Protein AF-A0A7Y2DXB7-F1 (afdb_monomer_lite)

Sequence (349 aa):
MKKIYFLAISCLFFIASVGVQNSYGQAGTASASEDSICVDDNTTLILTGYNGTIQWQIFNGVVWANETNTGSNTDMYTVLPGAPTQYRAVVTDPGGVMDTSNVVSIFVNIVSPPTAVNASRCGIGPITLTASGIGLTTWYVDSLTLEPLHEGDTFNTSITETTTYYVSTVDTNSSGSGGSGNPVTFGGTFGATNGSTENGFNVINISGFDIQINTINWEWDLGTGDVAVMIQPTGGTVANASSGAGWIVYETFTSITANGANTGTPTTFTTPLIIPAGATVGIAFDVVSGSITNSYQTGNGTPWVSTEFMDANLIITEGQAGGPPGGGLGGFSPRNFWGTFEYEFANDF

Structure (mmCIF, N/CA/C/O backbone):
data_AF-A0A7Y2DXB7-F1
#
_entry.id   AF-A0A7Y2DXB7-F1
#
loop_
_atom_site.group_PDB
_atom_site.id
_atom_site.type_symbol
_atom_site.label_atom_id
_atom_site.label_alt_id
_atom_site.label_comp_id
_atom_site.label_asym_id
_atom_site.label_entity_id
_atom_site.label_seq_id
_atom_site.pdbx_PDB_ins_code
_atom_site.Cartn_x
_atom_site.Cartn_y
_atom_site.Cartn_z
_atom_site.occupancy
_atom_site.B_iso_or_equiv
_atom_site.auth_seq_id
_atom_site.auth_comp_id
_atom_site.auth_asym_id
_atom_site.auth_atom_id
_atom_site.pdbx_PDB_model_num
ATOM 1 N N . MET A 1 1 ? 41.976 32.948 -80.009 1.00 41.91 1 MET A N 1
ATOM 2 C CA . MET A 1 1 ? 42.031 32.273 -78.692 1.00 41.91 1 MET A CA 1
ATOM 3 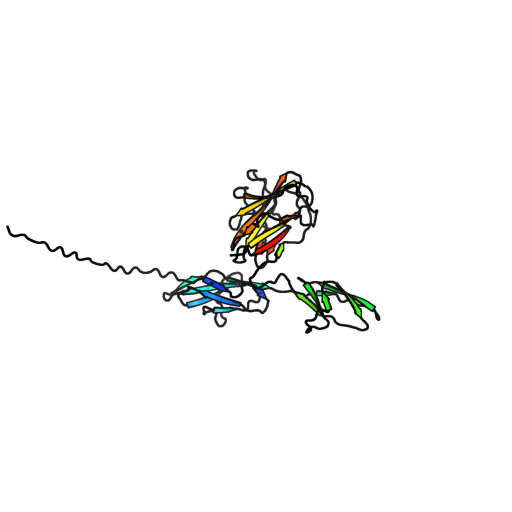C C . MET A 1 1 ? 40.798 31.384 -78.557 1.00 41.91 1 MET A C 1
ATOM 5 O O . MET A 1 1 ? 39.703 31.912 -78.427 1.00 41.91 1 MET A O 1
ATOM 9 N N . LYS A 1 2 ? 40.941 30.058 -78.704 1.00 33.69 2 LYS A N 1
ATOM 10 C CA . LYS A 1 2 ? 39.837 29.094 -78.528 1.00 33.69 2 LYS A CA 1
ATOM 11 C C . LYS A 1 2 ? 39.641 28.849 -77.028 1.00 33.69 2 LYS A C 1
ATOM 13 O O . LYS A 1 2 ? 40.590 28.444 -76.366 1.00 33.69 2 LYS A O 1
ATOM 18 N N . LYS A 1 3 ? 38.444 29.115 -76.499 1.00 37.81 3 LYS A N 1
ATOM 19 C CA . LYS A 1 3 ? 38.079 28.774 -75.116 1.00 37.81 3 LYS A CA 1
ATOM 20 C C . LYS A 1 3 ? 37.737 27.284 -75.047 1.00 37.81 3 LYS A C 1
ATOM 22 O O . LYS A 1 3 ? 36.859 26.826 -75.771 1.00 37.81 3 LYS A O 1
ATOM 27 N N . ILE A 1 4 ? 38.458 26.548 -74.208 1.00 36.84 4 ILE A N 1
ATOM 28 C CA . ILE A 1 4 ? 38.159 25.161 -73.838 1.00 36.84 4 ILE A CA 1
ATOM 29 C C . ILE A 1 4 ? 37.228 25.223 -72.626 1.00 36.84 4 ILE A C 1
ATOM 31 O O . ILE A 1 4 ? 37.571 25.851 -71.628 1.00 36.84 4 ILE A O 1
ATOM 35 N N . TYR A 1 5 ? 36.054 24.603 -72.723 1.00 38.00 5 TYR A N 1
ATOM 36 C CA . TYR A 1 5 ? 35.131 24.437 -71.602 1.00 38.00 5 TYR A CA 1
ATOM 37 C C . TYR A 1 5 ? 35.291 23.015 -71.058 1.00 38.00 5 TYR A C 1
ATOM 39 O O . TYR A 1 5 ? 35.050 22.051 -71.781 1.00 38.00 5 TYR A O 1
ATOM 47 N N . PHE A 1 6 ? 35.720 22.885 -69.802 1.00 37.56 6 PHE A N 1
ATOM 48 C CA . PHE A 1 6 ? 35.691 21.614 -69.080 1.00 37.56 6 PHE A CA 1
ATOM 49 C C . PHE A 1 6 ? 34.291 21.420 -68.492 1.00 37.56 6 PHE A C 1
ATOM 51 O O . PHE A 1 6 ? 33.869 22.182 -67.625 1.00 37.56 6 PHE A O 1
ATOM 58 N N . LEU A 1 7 ? 33.570 20.408 -68.973 1.00 37.31 7 LEU A N 1
ATOM 59 C CA . LEU A 1 7 ? 32.333 19.944 -68.355 1.00 37.31 7 LEU A CA 1
ATOM 60 C C . LEU A 1 7 ? 32.715 18.999 -67.206 1.00 37.31 7 LEU A C 1
ATOM 62 O O . LEU A 1 7 ? 33.096 17.854 -67.440 1.00 37.31 7 LEU A O 1
ATOM 66 N N . ALA A 1 8 ? 32.666 19.487 -65.968 1.00 42.16 8 ALA A N 1
ATOM 67 C CA . ALA A 1 8 ? 32.837 18.646 -64.789 1.00 42.16 8 ALA A CA 1
ATOM 68 C C . ALA A 1 8 ? 31.540 17.856 -64.545 1.00 42.16 8 ALA A C 1
ATOM 70 O O . ALA A 1 8 ? 30.595 18.367 -63.952 1.00 42.16 8 ALA A O 1
ATOM 71 N N . ILE A 1 9 ? 31.478 16.614 -65.030 1.00 45.91 9 ILE A N 1
ATOM 72 C CA . ILE A 1 9 ? 30.450 15.651 -64.617 1.00 45.91 9 ILE A CA 1
ATOM 73 C C . ILE A 1 9 ? 30.846 15.160 -63.222 1.00 45.91 9 ILE A C 1
ATOM 75 O O . ILE A 1 9 ? 31.753 14.340 -63.080 1.00 45.91 9 ILE A O 1
ATOM 79 N N . SER A 1 10 ? 30.203 15.685 -62.175 1.00 47.81 10 SER A N 1
ATOM 80 C CA . SER A 1 10 ? 30.318 15.106 -60.836 1.00 47.81 10 SER A CA 1
ATOM 81 C C . SER A 1 10 ? 29.512 13.810 -60.809 1.00 47.81 10 SER A C 1
ATOM 83 O O . SER A 1 10 ? 28.286 13.820 -60.699 1.00 47.81 10 SER A O 1
ATOM 85 N N . CYS A 1 11 ? 30.200 12.684 -60.947 1.00 37.81 11 CYS A N 1
ATOM 86 C CA . CYS A 1 11 ? 29.614 11.375 -60.713 1.00 37.81 11 CYS A CA 1
ATOM 87 C C . CYS A 1 11 ? 29.418 11.217 -59.195 1.00 37.81 11 CYS A C 1
ATOM 89 O O . CYS A 1 11 ? 30.355 10.865 -58.479 1.00 37.81 11 CYS A O 1
ATOM 91 N N . LEU A 1 12 ? 28.229 11.563 -58.685 1.00 38.59 12 LEU A N 1
ATOM 92 C CA . LEU A 1 12 ? 27.836 11.201 -57.324 1.00 38.59 12 LEU A CA 1
ATOM 93 C C . LEU A 1 12 ? 27.598 9.689 -57.298 1.00 38.59 12 LEU A C 1
ATOM 95 O O . LEU A 1 12 ? 26.559 9.204 -57.742 1.00 38.59 12 LEU A O 1
ATOM 99 N N . PHE A 1 13 ? 28.564 8.942 -56.774 1.00 42.59 13 PHE A N 1
ATOM 100 C CA . PHE A 1 13 ? 28.327 7.576 -56.333 1.00 42.59 13 PHE A CA 1
ATOM 101 C C . PHE A 1 13 ? 27.571 7.632 -55.003 1.00 42.59 13 PHE A C 1
ATOM 103 O O . PHE A 1 13 ? 28.132 8.030 -53.984 1.00 42.59 13 PHE A O 1
ATOM 110 N N . PHE A 1 14 ? 26.299 7.235 -55.004 1.00 39.91 14 PHE A N 1
ATOM 111 C CA . PHE A 1 14 ? 25.619 6.857 -53.769 1.00 39.91 14 PHE A CA 1
ATOM 112 C C . PHE A 1 14 ? 26.111 5.465 -53.370 1.00 39.91 14 PHE A C 1
ATOM 114 O O . PHE A 1 14 ? 25.867 4.486 -54.074 1.00 39.91 14 PHE A O 1
ATOM 121 N N . ILE A 1 15 ? 26.814 5.369 -52.243 1.00 49.44 15 ILE A N 1
ATOM 122 C CA . ILE A 1 15 ? 27.027 4.090 -51.568 1.00 49.44 15 ILE A CA 1
ATOM 123 C C . ILE A 1 15 ? 25.729 3.790 -50.816 1.00 49.44 15 ILE A C 1
ATOM 125 O O . ILE A 1 15 ? 25.413 4.460 -49.836 1.00 49.44 15 ILE A O 1
ATOM 129 N N . ALA A 1 16 ? 24.965 2.800 -51.275 1.00 42.47 16 ALA A N 1
ATOM 130 C CA . ALA A 1 16 ? 23.916 2.199 -50.462 1.00 42.47 16 ALA A CA 1
ATOM 131 C C . ALA A 1 16 ? 24.584 1.199 -49.511 1.00 42.47 16 ALA A C 1
ATOM 133 O O . ALA A 1 16 ? 24.915 0.081 -49.902 1.00 42.47 16 ALA A O 1
ATOM 134 N N . SER A 1 17 ? 24.840 1.608 -48.270 1.00 48.59 17 SER A N 1
ATOM 135 C CA . SER A 1 17 ? 25.235 0.670 -47.222 1.00 48.59 17 SER A CA 1
ATOM 136 C C . SER A 1 17 ? 23.982 -0.013 -46.680 1.00 48.59 17 SER A C 1
ATOM 138 O O . SER A 1 17 ? 23.178 0.627 -46.002 1.00 48.59 17 SER A O 1
ATOM 140 N N . VAL A 1 18 ? 23.815 -1.308 -46.946 1.00 47.91 18 VAL A N 1
ATOM 141 C CA . VAL A 1 18 ? 22.919 -2.147 -46.142 1.00 47.91 18 VAL A CA 1
ATOM 142 C C . VAL A 1 18 ? 23.668 -2.451 -44.850 1.00 47.91 18 VAL A C 1
ATOM 144 O O . VAL A 1 18 ? 24.560 -3.296 -44.822 1.00 47.91 18 VAL A O 1
ATOM 147 N N . GLY A 1 19 ? 23.362 -1.704 -43.792 1.00 51.59 19 GLY A N 1
ATOM 148 C CA . GLY A 1 19 ? 23.712 -2.131 -42.445 1.00 51.59 19 GLY A CA 1
ATOM 149 C C . GLY A 1 19 ? 22.828 -3.315 -42.074 1.00 51.59 19 GLY A C 1
ATOM 150 O O . GLY A 1 19 ? 21.629 -3.295 -42.351 1.00 51.59 19 GLY A O 1
ATOM 151 N N . VAL A 1 20 ? 23.397 -4.342 -41.447 1.00 52.09 20 VAL A N 1
ATOM 152 C CA . VAL A 1 20 ? 22.592 -5.301 -40.688 1.00 52.09 20 VAL A CA 1
ATOM 153 C C . VAL A 1 20 ? 21.917 -4.476 -39.591 1.00 52.09 20 VAL A C 1
ATOM 155 O O . VAL A 1 20 ? 22.596 -3.998 -38.684 1.00 52.09 20 VAL A O 1
ATOM 158 N N . GLN A 1 21 ? 20.611 -4.211 -39.711 1.00 46.78 21 GLN A N 1
ATOM 159 C CA . GLN A 1 21 ? 19.832 -3.769 -38.558 1.00 46.78 21 GLN A CA 1
ATOM 160 C C . GLN A 1 21 ? 19.972 -4.895 -37.543 1.00 46.78 21 GLN A C 1
ATOM 162 O O . GLN A 1 21 ? 19.550 -6.021 -37.804 1.00 46.78 21 GLN A O 1
ATOM 167 N N . ASN A 1 22 ? 20.656 -4.617 -36.437 1.00 51.53 22 ASN A N 1
ATOM 168 C CA . ASN A 1 22 ? 20.626 -5.511 -35.297 1.00 51.53 22 ASN A CA 1
ATOM 169 C C . ASN A 1 22 ? 19.154 -5.520 -34.867 1.00 51.53 22 ASN A C 1
ATOM 171 O O . ASN A 1 22 ? 18.656 -4.496 -34.400 1.00 51.53 22 ASN A O 1
ATOM 175 N N . SER A 1 23 ? 18.435 -6.598 -35.187 1.00 58.00 23 SER A N 1
ATOM 176 C CA . SER A 1 23 ? 17.028 -6.748 -34.832 1.00 58.00 23 SER A CA 1
ATOM 177 C C . SER A 1 23 ? 16.986 -6.879 -33.318 1.00 58.00 23 SER A C 1
ATOM 179 O O . SER A 1 23 ? 17.307 -7.927 -32.764 1.00 58.00 23 SER A O 1
ATOM 181 N N . TYR A 1 24 ? 16.738 -5.768 -32.636 1.00 60.94 24 TYR A N 1
ATOM 182 C CA . TYR A 1 24 ? 16.383 -5.809 -31.231 1.00 60.94 24 TYR A CA 1
ATOM 183 C C . TYR A 1 24 ? 14.899 -6.154 -31.211 1.00 60.94 24 TYR A C 1
ATOM 185 O O . TYR A 1 24 ? 14.100 -5.420 -31.797 1.00 60.94 24 TYR A O 1
ATOM 193 N N . GLY A 1 25 ? 14.550 -7.299 -30.616 1.00 64.94 25 GLY A N 1
ATOM 194 C CA . GLY A 1 25 ? 13.151 -7.650 -30.396 1.00 64.94 25 GLY A CA 1
ATOM 195 C C . GLY A 1 25 ? 12.449 -6.471 -29.725 1.00 64.94 25 GLY A C 1
ATOM 196 O O . GLY A 1 25 ? 13.028 -5.828 -28.856 1.00 64.94 25 GLY A O 1
ATOM 197 N N . GLN A 1 26 ? 11.254 -6.130 -30.199 1.00 85.69 26 GLN A N 1
ATOM 198 C CA . GLN A 1 26 ? 10.449 -5.064 -29.619 1.00 85.69 26 GLN A CA 1
ATOM 199 C C . GLN A 1 26 ? 9.294 -5.725 -28.878 1.00 85.69 26 GLN A C 1
ATOM 201 O O . GLN A 1 26 ? 8.290 -6.083 -29.500 1.00 85.69 26 GLN A O 1
ATOM 206 N N . ALA A 1 27 ? 9.443 -5.921 -27.566 1.00 87.06 27 ALA A N 1
ATOM 207 C CA . ALA A 1 27 ? 8.402 -6.569 -26.773 1.00 87.06 27 ALA A CA 1
ATOM 208 C C . ALA A 1 27 ? 7.169 -5.698 -26.513 1.00 87.06 27 ALA A C 1
ATOM 210 O O . ALA A 1 27 ? 6.108 -6.227 -26.195 1.00 87.06 27 ALA A O 1
ATOM 211 N N . GLY A 1 28 ? 7.287 -4.384 -26.702 1.00 89.62 28 GLY A N 1
ATOM 212 C CA . GLY A 1 28 ? 6.197 -3.445 -26.469 1.00 89.62 28 GLY A CA 1
ATOM 213 C C . GLY A 1 28 ? 5.934 -3.179 -24.985 1.00 89.62 28 GLY A C 1
ATOM 214 O O . GLY A 1 28 ? 6.737 -3.527 -24.116 1.00 89.62 28 GLY A O 1
ATOM 215 N N . THR A 1 29 ? 4.799 -2.541 -24.713 1.00 84.81 29 THR A N 1
ATOM 216 C CA . THR A 1 29 ? 4.358 -2.159 -23.366 1.00 84.81 29 THR A CA 1
ATOM 217 C C . THR A 1 29 ? 3.116 -2.951 -22.988 1.00 84.81 29 THR A C 1
ATOM 219 O O . THR A 1 29 ? 2.117 -2.922 -23.712 1.00 84.81 29 THR A O 1
ATOM 222 N N . ALA A 1 30 ? 3.199 -3.655 -21.861 1.00 79.88 30 ALA A N 1
ATOM 223 C CA . ALA A 1 30 ? 2.122 -4.432 -21.269 1.00 79.88 30 ALA A CA 1
ATOM 224 C C . ALA A 1 30 ? 1.341 -3.590 -20.245 1.00 79.88 30 ALA A C 1
ATOM 226 O O . ALA A 1 30 ? 1.939 -2.864 -19.449 1.00 79.88 30 ALA A O 1
ATOM 227 N N . SER A 1 31 ? 0.018 -3.717 -20.238 1.00 75.75 31 SER A N 1
ATOM 228 C CA . SER A 1 31 ? -0.900 -3.132 -19.254 1.00 75.75 31 SER A CA 1
ATOM 229 C C . SER A 1 31 ? -2.058 -4.096 -18.962 1.00 75.75 31 SER A C 1
ATOM 231 O O . SER A 1 31 ? -2.118 -5.185 -19.536 1.00 75.75 31 SER A O 1
ATOM 233 N N . ALA A 1 32 ? -2.975 -3.716 -18.073 1.00 75.50 32 ALA A N 1
ATOM 234 C CA . ALA A 1 32 ? -4.223 -4.434 -17.821 1.00 75.50 32 ALA A CA 1
ATOM 235 C C . ALA A 1 32 ? -5.420 -3.484 -17.941 1.00 75.50 32 ALA A C 1
ATOM 237 O O . ALA A 1 32 ? -5.265 -2.274 -17.777 1.00 75.50 32 ALA A O 1
ATOM 238 N N . SER A 1 33 ? -6.605 -4.024 -18.235 1.00 72.31 33 SER A N 1
ATOM 239 C CA . SER A 1 33 ? -7.859 -3.266 -18.159 1.00 72.31 33 SER A CA 1
ATOM 240 C C . SER A 1 33 ? -8.187 -2.870 -16.720 1.00 72.31 33 SER A C 1
ATOM 242 O O . SER A 1 33 ? -8.692 -1.777 -16.495 1.00 72.31 33 SER A O 1
ATOM 244 N N . GLU A 1 34 ? -7.872 -3.758 -15.774 1.00 64.75 34 GLU A N 1
ATOM 245 C CA . GLU A 1 34 ? -7.959 -3.556 -14.326 1.00 64.75 34 GLU A CA 1
ATOM 246 C C . GLU A 1 34 ? -6.773 -4.275 -13.667 1.00 64.75 34 GLU A C 1
ATOM 248 O O . GLU A 1 34 ? -6.514 -5.445 -13.950 1.00 64.75 34 GLU A O 1
ATOM 253 N N . ASP A 1 35 ? -6.018 -3.588 -12.821 1.00 55.94 35 ASP A N 1
ATOM 254 C CA . ASP A 1 35 ? -4.884 -4.137 -12.066 1.00 55.94 35 ASP A CA 1
ATOM 255 C C . ASP A 1 35 ? -5.261 -4.534 -10.630 1.00 55.94 35 ASP A C 1
ATOM 257 O O . ASP A 1 35 ? -4.474 -5.187 -9.946 1.00 55.94 35 ASP A O 1
ATOM 261 N N . SER A 1 36 ? -6.485 -4.221 -10.203 1.00 62.50 36 SER A N 1
ATOM 262 C CA . SER A 1 36 ? -7.099 -4.665 -8.955 1.00 62.50 36 SER A CA 1
ATOM 263 C C . SER A 1 36 ? -8.498 -5.198 -9.236 1.00 62.50 36 SER A C 1
ATOM 265 O O . SER A 1 36 ? -9.348 -4.476 -9.755 1.00 62.50 36 SER A O 1
ATOM 267 N N . ILE A 1 37 ? -8.720 -6.466 -8.903 1.00 63.12 37 ILE A N 1
ATOM 268 C CA . ILE A 1 37 ? -9.978 -7.184 -9.131 1.00 63.12 37 ILE A CA 1
ATOM 269 C C . ILE A 1 37 ? -10.411 -7.911 -7.856 1.00 63.12 37 ILE A C 1
ATOM 271 O O . ILE A 1 37 ? -9.589 -8.173 -6.974 1.00 63.12 37 ILE A O 1
ATOM 275 N N . CYS A 1 38 ? -11.690 -8.268 -7.735 1.00 62.28 38 CYS A N 1
ATOM 276 C CA . CYS A 1 38 ? -12.126 -9.151 -6.654 1.00 62.28 38 CYS A CA 1
ATOM 277 C C . CYS A 1 38 ? -11.715 -10.601 -6.940 1.00 62.28 38 CYS A C 1
ATOM 279 O O . CYS A 1 38 ? -11.417 -10.982 -8.073 1.00 62.28 38 CYS A O 1
ATOM 281 N N . VAL A 1 39 ? -11.714 -11.440 -5.905 1.00 59.09 39 VAL A N 1
ATOM 282 C CA . VAL A 1 39 ? -11.642 -12.891 -6.107 1.00 59.09 39 VAL A CA 1
ATOM 283 C C . VAL A 1 39 ? -12.753 -13.343 -7.067 1.00 59.09 39 VAL A C 1
ATOM 285 O O . VAL A 1 39 ? -13.888 -12.887 -6.962 1.00 59.09 39 VAL A O 1
ATOM 288 N N . ASP A 1 40 ? -12.403 -14.221 -8.008 1.00 63.81 40 ASP A N 1
ATOM 289 C CA . ASP A 1 40 ? -13.262 -14.737 -9.087 1.00 63.81 40 ASP A CA 1
ATOM 290 C C . ASP A 1 40 ? -13.641 -13.744 -10.209 1.00 63.81 40 ASP A C 1
ATOM 292 O O . ASP A 1 40 ? -14.308 -14.147 -11.169 1.00 63.81 40 ASP A O 1
ATOM 296 N N . ASP A 1 41 ? -13.145 -12.502 -10.172 1.00 75.31 41 ASP A N 1
ATOM 297 C CA . ASP A 1 41 ? -13.215 -11.578 -11.310 1.00 75.31 41 ASP A CA 1
ATOM 298 C C . ASP A 1 41 ? -12.059 -11.788 -12.295 1.00 75.31 41 ASP A C 1
ATOM 300 O O . ASP A 1 41 ? -11.013 -12.356 -11.973 1.00 75.31 41 ASP A O 1
ATOM 304 N N . ASN A 1 42 ? -12.256 -11.326 -13.533 1.00 80.81 42 ASN A N 1
ATOM 305 C CA . ASN A 1 42 ? -11.254 -11.390 -14.593 1.00 80.81 42 ASN A CA 1
ATOM 306 C C . ASN A 1 42 ? -10.783 -9.996 -15.003 1.00 80.81 42 ASN A C 1
ATOM 308 O O . ASN A 1 42 ? -11.518 -9.021 -14.905 1.00 80.81 42 ASN A O 1
ATOM 312 N N . THR A 1 43 ? -9.573 -9.933 -15.544 1.00 81.44 43 THR A N 1
ATOM 313 C CA . THR A 1 43 ? -9.021 -8.730 -16.171 1.00 81.44 43 THR A CA 1
ATOM 314 C C . THR A 1 43 ? -8.382 -9.084 -17.504 1.00 81.44 43 THR A C 1
ATOM 316 O O . THR A 1 43 ? -7.998 -10.231 -17.742 1.00 81.44 43 THR A O 1
ATOM 319 N N . THR A 1 44 ? -8.280 -8.116 -18.410 1.00 90.31 44 THR A N 1
ATOM 320 C CA . THR A 1 44 ? -7.659 -8.303 -19.722 1.00 90.31 44 THR A CA 1
ATOM 321 C C . THR A 1 44 ? -6.290 -7.643 -19.755 1.00 90.31 44 THR A C 1
ATOM 323 O O . THR A 1 44 ? -6.180 -6.425 -19.656 1.00 90.31 44 THR A O 1
ATOM 326 N N . LEU A 1 45 ? -5.247 -8.448 -19.942 1.00 88.31 45 LEU A N 1
ATOM 327 C CA . LEU A 1 45 ? -3.893 -7.986 -20.229 1.00 88.31 45 LEU A CA 1
ATOM 328 C C . LEU A 1 45 ? -3.823 -7.473 -21.667 1.00 88.31 45 LEU A C 1
ATOM 330 O O . LEU A 1 45 ? -4.358 -8.107 -22.576 1.00 88.31 45 LEU A O 1
ATOM 334 N N . ILE A 1 46 ? -3.160 -6.340 -21.874 1.00 88.75 46 ILE A N 1
ATOM 335 C CA . ILE A 1 46 ? -3.071 -5.640 -23.156 1.00 88.75 46 ILE A CA 1
ATOM 336 C C . ILE A 1 46 ? -1.594 -5.412 -23.480 1.00 88.75 46 ILE A C 1
ATOM 338 O O . ILE A 1 46 ? -0.849 -4.910 -22.643 1.00 88.75 46 ILE A O 1
ATOM 342 N N . LEU A 1 47 ? -1.159 -5.753 -24.693 1.00 95.06 47 LEU A N 1
ATOM 343 C CA . LEU A 1 47 ? 0.194 -5.498 -25.188 1.00 95.06 47 LEU A CA 1
ATOM 344 C C . LEU A 1 47 ? 0.152 -4.590 -26.417 1.00 95.06 47 LEU A C 1
ATOM 346 O O . LEU A 1 47 ? -0.487 -4.907 -27.418 1.00 95.06 47 LEU A O 1
ATOM 350 N N . THR A 1 48 ? 0.878 -3.474 -26.377 1.00 90.56 48 THR A N 1
ATOM 351 C CA . THR A 1 48 ? 0.938 -2.516 -27.493 1.00 90.56 48 THR A CA 1
ATOM 352 C C . THR A 1 48 ? 2.370 -2.256 -27.944 1.00 90.56 48 THR A C 1
ATOM 354 O O . THR A 1 48 ? 3.315 -2.395 -27.173 1.00 90.56 48 THR A O 1
ATOM 357 N N . GLY A 1 49 ? 2.547 -1.882 -29.216 1.00 87.75 49 GLY A N 1
ATOM 358 C CA . GLY A 1 49 ? 3.860 -1.504 -29.752 1.00 87.75 49 GLY A CA 1
ATOM 359 C C . GLY A 1 49 ? 4.861 -2.658 -29.871 1.00 87.75 49 GLY A C 1
ATOM 360 O O . GLY A 1 49 ? 6.061 -2.411 -29.812 1.00 87.75 49 GLY A O 1
ATOM 361 N N . TYR A 1 50 ? 4.382 -3.896 -30.015 1.00 93.38 50 TYR A N 1
ATOM 362 C CA . TYR A 1 50 ? 5.216 -5.087 -30.177 1.00 93.38 50 TYR A CA 1
ATOM 363 C C . TYR A 1 50 ? 5.486 -5.416 -31.656 1.00 93.38 50 TYR A C 1
ATOM 365 O O . TYR A 1 50 ? 4.699 -5.071 -32.541 1.00 93.38 50 TYR A O 1
ATOM 373 N N . ASN A 1 51 ? 6.583 -6.130 -31.927 1.00 91.44 51 ASN A N 1
ATOM 374 C CA . ASN A 1 51 ? 6.893 -6.693 -33.244 1.00 91.44 51 ASN A CA 1
ATOM 375 C C . ASN A 1 51 ? 7.354 -8.150 -33.112 1.00 91.44 51 ASN A C 1
ATOM 377 O O . ASN A 1 51 ? 8.466 -8.416 -32.658 1.00 91.44 51 ASN A O 1
ATOM 381 N N . GLY A 1 52 ? 6.494 -9.087 -33.514 1.00 92.81 52 GLY A N 1
ATOM 382 C CA . GLY A 1 52 ? 6.762 -10.520 -33.428 1.00 92.81 52 GLY A CA 1
ATOM 383 C C . GLY A 1 52 ? 5.567 -11.313 -32.909 1.00 92.81 52 GLY A C 1
ATOM 384 O O . GLY A 1 52 ? 4.440 -10.820 -32.884 1.00 92.81 52 GLY A O 1
ATOM 385 N N . THR A 1 53 ? 5.815 -12.556 -32.501 1.00 95.38 53 THR A N 1
ATOM 386 C CA . THR A 1 53 ? 4.814 -13.426 -31.869 1.00 95.38 53 THR A CA 1
ATOM 387 C C . THR A 1 53 ? 4.847 -13.281 -30.354 1.00 95.38 53 THR A C 1
ATOM 389 O O . THR A 1 53 ? 5.932 -13.309 -29.771 1.00 95.38 53 THR A O 1
ATOM 392 N N . ILE A 1 54 ? 3.675 -13.188 -29.726 1.00 97.56 54 ILE A N 1
ATOM 393 C CA . ILE A 1 54 ? 3.516 -13.012 -28.278 1.00 97.56 54 ILE A CA 1
ATOM 394 C C . ILE A 1 54 ? 3.472 -14.368 -27.568 1.00 97.56 54 ILE A C 1
ATOM 396 O O . ILE A 1 54 ? 2.850 -15.315 -28.048 1.00 97.56 54 ILE A O 1
ATOM 400 N N . GLN A 1 55 ? 4.084 -14.427 -26.389 1.00 98.06 55 GLN A N 1
ATOM 401 C CA . GLN A 1 55 ? 3.875 -15.454 -25.378 1.00 98.06 55 GLN A CA 1
ATOM 402 C C . GLN A 1 55 ? 3.787 -14.783 -24.003 1.00 98.06 55 GLN A C 1
ATOM 404 O O . GLN A 1 55 ? 4.799 -14.351 -23.448 1.00 98.06 55 GLN A O 1
ATOM 409 N N . TRP A 1 56 ? 2.588 -14.715 -23.429 1.00 98.25 56 TRP A N 1
ATOM 410 C CA . TRP A 1 56 ? 2.409 -14.273 -22.050 1.00 98.25 56 TRP A CA 1
ATOM 411 C C . TRP A 1 56 ? 3.050 -15.268 -21.080 1.00 98.25 56 TRP A C 1
ATOM 413 O O . TRP A 1 56 ? 3.043 -16.487 -21.295 1.00 98.25 56 TRP A O 1
ATOM 423 N N . GLN A 1 57 ? 3.628 -14.732 -20.013 1.00 97.62 57 GLN A N 1
ATOM 424 C CA . GLN A 1 57 ? 4.221 -15.470 -18.912 1.00 97.62 57 GLN A CA 1
ATOM 425 C C . GLN A 1 57 ? 3.648 -14.989 -17.586 1.00 97.62 57 GLN A C 1
ATOM 427 O O . GLN A 1 57 ? 3.358 -13.806 -17.427 1.00 97.62 57 GLN A O 1
ATOM 432 N N . ILE A 1 58 ? 3.570 -15.911 -16.636 1.00 91.38 58 ILE A N 1
ATOM 433 C CA . ILE A 1 58 ? 3.170 -15.698 -15.248 1.00 91.38 58 ILE A CA 1
ATOM 434 C C . ILE A 1 58 ? 4.356 -15.939 -14.326 1.00 91.38 58 ILE A C 1
ATOM 436 O O . ILE A 1 58 ? 5.158 -16.854 -14.547 1.00 91.38 58 ILE A O 1
ATOM 440 N N . PHE A 1 59 ? 4.479 -15.129 -13.283 1.00 81.56 59 PHE A N 1
ATOM 441 C CA . PHE A 1 59 ? 5.451 -15.362 -12.227 1.00 81.56 59 PHE A CA 1
ATOM 442 C C . PHE A 1 59 ? 4.845 -16.252 -11.141 1.00 81.56 59 PHE A C 1
ATOM 444 O O . PHE A 1 59 ? 3.854 -15.893 -10.514 1.00 81.56 59 PHE A O 1
ATOM 451 N N . ASN A 1 60 ? 5.458 -17.408 -10.886 1.00 76.69 60 ASN A N 1
ATOM 452 C CA . ASN A 1 60 ? 4.981 -18.360 -9.875 1.00 76.69 60 ASN A CA 1
ATOM 453 C C . ASN A 1 60 ? 5.629 -18.171 -8.488 1.00 76.69 60 ASN A C 1
ATOM 455 O O . ASN A 1 60 ? 5.611 -19.087 -7.668 1.00 76.69 60 ASN A O 1
ATOM 459 N N . GLY A 1 61 ? 6.272 -17.024 -8.254 1.00 64.81 61 GLY A N 1
ATOM 460 C CA . GLY A 1 61 ? 7.037 -16.737 -7.037 1.00 64.81 61 GLY A CA 1
ATOM 461 C C . GLY A 1 61 ? 8.522 -17.109 -7.113 1.00 64.81 61 GLY A C 1
ATOM 462 O O . GLY A 1 61 ? 9.297 -16.671 -6.268 1.00 64.81 61 GLY A O 1
ATOM 463 N N . VAL A 1 62 ? 8.948 -17.883 -8.120 1.00 70.69 62 VAL A N 1
ATOM 464 C CA . VAL A 1 62 ? 10.355 -18.303 -8.285 1.00 70.69 62 VAL A CA 1
ATOM 465 C C . VAL A 1 62 ? 10.854 -18.071 -9.708 1.00 70.69 62 VAL A C 1
ATOM 467 O O . VAL A 1 62 ? 11.948 -17.551 -9.915 1.00 70.69 62 VAL A O 1
ATOM 470 N N . VAL A 1 63 ? 10.060 -18.460 -10.703 1.00 86.44 63 VAL A N 1
ATOM 471 C CA . VAL A 1 63 ? 10.404 -18.377 -12.122 1.00 86.44 63 VAL A CA 1
ATOM 472 C C . VAL A 1 63 ? 9.220 -17.885 -12.944 1.00 86.44 63 VAL A C 1
ATOM 474 O O . VAL A 1 63 ? 8.058 -18.018 -12.561 1.00 86.44 63 VAL A O 1
ATOM 477 N N . TRP A 1 64 ? 9.533 -17.342 -14.115 1.00 92.62 64 TRP A N 1
ATOM 478 C CA . TRP A 1 64 ? 8.542 -17.042 -15.139 1.00 92.62 64 TRP A CA 1
ATOM 479 C C . TRP A 1 64 ? 8.183 -18.315 -15.906 1.00 92.62 64 TRP A C 1
ATOM 481 O O . TRP A 1 64 ? 9.067 -18.987 -16.442 1.00 92.62 64 TRP A O 1
ATOM 491 N N . ALA A 1 65 ? 6.894 -18.639 -15.961 1.00 93.38 65 ALA A N 1
ATOM 492 C CA . ALA A 1 65 ? 6.346 -19.775 -16.693 1.00 93.38 65 ALA A CA 1
ATOM 493 C C . ALA A 1 65 ? 5.432 -19.288 -17.824 1.00 93.38 65 ALA A C 1
ATOM 495 O O . ALA A 1 65 ? 4.779 -18.260 -17.687 1.00 93.38 65 ALA A O 1
ATOM 496 N N . ASN A 1 66 ? 5.375 -20.016 -18.941 1.00 97.62 66 ASN A N 1
ATOM 497 C CA . ASN A 1 66 ? 4.486 -19.661 -20.050 1.00 97.62 66 ASN A CA 1
ATOM 498 C C . ASN A 1 66 ? 3.020 -19.893 -19.672 1.00 97.62 66 ASN A C 1
ATOM 500 O O . ASN A 1 66 ? 2.660 -20.977 -19.212 1.00 97.62 66 ASN A O 1
ATOM 504 N N . GLU A 1 67 ? 2.182 -18.896 -19.940 1.00 97.31 67 GLU A N 1
ATOM 505 C CA . GLU A 1 67 ? 0.732 -19.016 -19.861 1.00 97.31 67 GLU A CA 1
ATOM 506 C C . GLU A 1 67 ? 0.216 -19.933 -20.973 1.00 97.31 67 GLU A C 1
ATOM 508 O O . GLU A 1 67 ? 0.630 -19.844 -22.135 1.00 97.31 67 GLU A O 1
ATOM 513 N N . THR A 1 68 ? -0.695 -20.835 -20.615 1.00 96.25 68 THR A N 1
ATOM 514 C CA . THR A 1 68 ? -1.178 -21.892 -21.523 1.00 96.25 68 THR A CA 1
ATOM 515 C C . THR A 1 68 ? -2.664 -21.796 -21.839 1.00 96.25 68 THR A C 1
ATOM 517 O O . THR A 1 68 ? -3.144 -22.538 -22.698 1.00 96.25 68 THR A O 1
ATOM 520 N N . ASN A 1 69 ? -3.396 -20.883 -21.190 1.00 94.56 69 ASN A N 1
ATOM 521 C CA . ASN A 1 69 ? -4.811 -20.698 -21.486 1.00 94.56 69 ASN A CA 1
ATOM 522 C C . ASN A 1 69 ? -5.005 -20.076 -22.873 1.00 94.56 69 ASN A C 1
ATOM 524 O O . ASN A 1 69 ? -4.100 -19.500 -23.479 1.00 94.56 69 ASN A O 1
ATOM 528 N N . THR A 1 70 ? -6.227 -20.200 -23.385 1.00 94.94 70 THR A N 1
ATOM 529 C CA . THR A 1 70 ? -6.589 -19.635 -24.688 1.00 94.94 70 THR A CA 1
ATOM 530 C C . THR A 1 70 ? -6.388 -18.117 -24.673 1.00 94.94 70 THR A C 1
ATOM 532 O O . THR A 1 70 ? -6.847 -17.451 -23.753 1.00 94.94 70 THR A O 1
ATOM 535 N N . GLY A 1 71 ? -5.710 -17.581 -25.692 1.00 94.69 71 GLY A N 1
ATOM 536 C CA . GLY A 1 71 ? -5.371 -16.155 -25.780 1.00 94.69 71 GLY A CA 1
ATOM 537 C C . GLY A 1 71 ? -4.004 -15.784 -25.194 1.00 94.69 71 GLY A C 1
ATOM 538 O O . GLY A 1 71 ? -3.578 -14.646 -25.332 1.00 94.69 71 GLY A O 1
ATOM 539 N N . SER A 1 72 ? -3.242 -16.722 -24.618 1.00 96.81 72 SER A N 1
ATOM 540 C CA . SER A 1 72 ? -1.906 -16.411 -24.074 1.00 96.81 72 SER A CA 1
ATOM 541 C C . SER A 1 72 ? -0.862 -15.990 -25.124 1.00 96.81 72 SER A C 1
ATOM 543 O O . SER A 1 72 ? 0.256 -15.612 -24.777 1.00 96.81 72 SER A O 1
ATOM 545 N N . ASN A 1 73 ? -1.213 -16.033 -26.408 1.00 97.50 73 ASN A N 1
ATOM 546 C CA . ASN A 1 73 ? -0.392 -15.614 -27.542 1.00 97.50 73 ASN A CA 1
ATOM 547 C C . ASN A 1 73 ? -1.007 -14.456 -28.349 1.00 97.50 73 ASN A C 1
ATOM 549 O O . ASN A 1 73 ? -0.565 -14.186 -29.468 1.00 97.50 73 ASN A O 1
ATOM 553 N N . THR A 1 74 ? -2.018 -13.779 -27.799 1.00 97.94 74 THR A N 1
ATOM 554 C CA . THR A 1 74 ? -2.643 -12.592 -28.391 1.00 97.94 74 THR A CA 1
ATOM 555 C C . THR A 1 74 ? -2.255 -11.322 -27.634 1.00 97.94 74 THR A C 1
ATOM 557 O O . THR A 1 74 ? -1.753 -11.360 -26.511 1.00 97.94 74 THR A O 1
ATOM 560 N N . ASP A 1 75 ? -2.462 -10.176 -28.276 1.00 96.94 75 ASP A N 1
ATOM 561 C CA . ASP A 1 75 ? -2.218 -8.846 -27.711 1.00 96.94 75 ASP A CA 1
ATOM 562 C C . ASP A 1 75 ? -3.247 -8.429 -26.664 1.00 96.94 75 ASP A C 1
ATOM 564 O O . ASP A 1 75 ? -2.947 -7.586 -25.827 1.00 96.94 75 ASP A O 1
ATOM 568 N N . MET A 1 76 ? -4.420 -9.056 -26.666 1.00 96.69 76 MET A N 1
ATOM 569 C CA . MET A 1 76 ? -5.381 -9.014 -25.568 1.00 96.69 76 MET A CA 1
ATOM 570 C C . MET A 1 76 ? -5.529 -10.413 -24.971 1.00 96.69 76 MET A C 1
ATOM 572 O O . MET A 1 76 ? -5.899 -11.340 -25.693 1.00 96.69 76 MET A O 1
ATOM 576 N N . TYR A 1 77 ? -5.252 -10.577 -23.678 1.00 97.69 77 TYR A N 1
ATOM 577 C CA . TYR A 1 77 ? -5.323 -11.861 -22.976 1.00 97.69 77 TYR A CA 1
ATOM 578 C C . TYR A 1 77 ? -6.090 -11.728 -21.658 1.00 97.69 77 TYR A C 1
ATOM 580 O O . TYR A 1 77 ? -5.624 -11.093 -20.717 1.00 97.69 77 TYR A O 1
ATOM 588 N N . THR A 1 78 ? -7.277 -12.331 -21.584 1.00 95.62 78 THR A N 1
ATOM 589 C CA . THR A 1 78 ? -8.102 -12.325 -20.369 1.00 95.62 78 THR A CA 1
ATOM 590 C C . THR A 1 78 ? -7.620 -13.379 -19.375 1.00 95.62 78 THR A C 1
ATOM 592 O O . THR A 1 78 ? -7.535 -14.563 -19.708 1.00 95.62 78 THR A O 1
ATOM 595 N N . VAL A 1 79 ? -7.338 -12.949 -18.147 1.00 90.50 79 VAL A N 1
ATOM 596 C CA . VAL A 1 79 ? -6.842 -13.772 -17.040 1.00 90.50 79 VAL A CA 1
ATOM 597 C C . VAL A 1 79 ? -7.802 -13.737 -15.855 1.00 90.50 79 VAL A C 1
ATOM 599 O O . VAL A 1 79 ? -8.495 -12.747 -15.633 1.00 90.50 79 VAL A O 1
ATOM 602 N N . LEU A 1 80 ? -7.819 -14.829 -15.089 1.00 88.06 80 LEU A N 1
ATOM 603 C CA . LEU A 1 80 ? -8.618 -15.007 -13.873 1.00 88.06 80 LEU A CA 1
ATOM 604 C C . LEU A 1 80 ? -7.695 -15.431 -12.712 1.00 88.06 80 LEU A C 1
ATOM 606 O O . LEU A 1 80 ? -7.673 -16.611 -12.345 1.00 88.06 80 LEU A O 1
ATOM 610 N N . PRO A 1 81 ? -6.828 -14.538 -12.202 1.00 76.12 81 PRO A N 1
ATOM 611 C CA . PRO A 1 81 ? -5.943 -14.881 -11.098 1.00 76.12 81 PRO A CA 1
ATOM 612 C C . PRO A 1 81 ? -6.747 -15.060 -9.801 1.00 76.12 81 PRO A C 1
ATOM 614 O O . PRO A 1 81 ? -7.579 -14.234 -9.454 1.00 76.12 81 PRO A O 1
ATOM 617 N N . GLY A 1 82 ? -6.478 -16.137 -9.056 1.00 66.00 82 GLY A N 1
ATOM 618 C CA . GLY A 1 82 ? -7.095 -16.388 -7.740 1.00 66.00 82 GLY A CA 1
ATOM 619 C C . GLY A 1 82 ? -6.329 -15.785 -6.554 1.00 66.00 82 GLY A C 1
ATOM 620 O O . GLY A 1 82 ? -6.721 -15.964 -5.406 1.00 66.00 82 GLY A O 1
ATOM 621 N N . ALA A 1 83 ? -5.199 -15.131 -6.820 1.00 58.91 83 ALA A N 1
ATOM 622 C CA . ALA A 1 83 ? -4.328 -14.475 -5.847 1.00 58.91 83 ALA A CA 1
ATOM 623 C C . ALA A 1 83 ? -3.492 -13.398 -6.563 1.00 58.91 83 ALA A C 1
ATOM 625 O O . ALA A 1 83 ? -3.377 -13.462 -7.794 1.00 58.91 83 ALA A O 1
ATOM 626 N N . PRO A 1 84 ? -2.864 -12.452 -5.838 1.00 68.56 84 PRO A N 1
ATOM 627 C CA . PRO A 1 84 ? -1.971 -11.473 -6.447 1.00 68.56 84 PRO A CA 1
ATOM 628 C C . PRO A 1 84 ? -0.912 -12.139 -7.334 1.00 68.56 84 PRO A C 1
ATOM 630 O O . PRO A 1 84 ? -0.182 -13.026 -6.890 1.00 68.56 84 PRO A O 1
ATOM 633 N N . THR A 1 85 ? -0.864 -11.747 -8.605 1.00 75.94 85 THR A N 1
ATOM 634 C CA . THR A 1 85 ? -0.114 -12.447 -9.653 1.00 75.94 85 THR A CA 1
ATOM 635 C C . THR A 1 85 ? 0.567 -11.449 -10.580 1.00 75.94 85 THR A C 1
ATOM 637 O O . THR A 1 85 ? 0.005 -10.407 -10.895 1.00 75.94 85 THR A O 1
ATOM 640 N N . GLN A 1 86 ? 1.773 -11.767 -11.055 1.00 81.56 86 GLN A N 1
ATOM 641 C CA . GLN A 1 86 ? 2.492 -10.931 -12.019 1.00 81.56 86 GLN A CA 1
ATOM 642 C C . GLN A 1 86 ? 2.554 -11.586 -13.394 1.00 81.56 86 GLN A C 1
ATOM 644 O O . GLN A 1 86 ? 2.813 -12.786 -13.510 1.00 81.56 86 GLN A O 1
ATOM 649 N N . TYR A 1 87 ? 2.398 -10.767 -14.428 1.00 88.81 87 TYR A N 1
ATOM 650 C CA . TYR A 1 87 ? 2.436 -11.149 -15.830 1.00 88.81 87 TYR A CA 1
ATOM 651 C C . TYR A 1 87 ? 3.461 -10.323 -16.607 1.00 88.81 87 TYR A C 1
ATOM 653 O O . TYR A 1 87 ? 3.767 -9.184 -16.263 1.00 88.81 87 TYR A O 1
ATOM 661 N N . ARG A 1 88 ? 3.989 -10.894 -17.688 1.00 91.06 88 ARG A N 1
ATOM 662 C CA . ARG A 1 88 ? 4.764 -10.173 -18.710 1.00 91.06 88 ARG A CA 1
ATOM 663 C C . ARG A 1 88 ? 4.596 -10.851 -20.061 1.00 91.06 88 ARG A C 1
ATOM 665 O O . ARG A 1 88 ? 4.334 -12.052 -20.109 1.00 91.06 88 ARG A O 1
ATOM 672 N N . ALA A 1 89 ? 4.822 -10.130 -21.148 1.00 95.38 89 ALA A N 1
ATOM 673 C CA . ALA A 1 89 ? 4.905 -10.715 -22.477 1.00 95.38 89 ALA A CA 1
ATOM 674 C C . ALA A 1 89 ? 6.365 -10.984 -22.863 1.00 95.38 89 ALA A C 1
ATOM 676 O O . ALA A 1 89 ? 7.251 -10.159 -22.637 1.00 95.38 89 ALA A O 1
ATOM 677 N N . VAL A 1 90 ? 6.607 -12.140 -23.477 1.00 96.19 90 VAL A N 1
ATOM 678 C CA . VAL A 1 90 ? 7.810 -12.411 -24.267 1.00 96.19 90 VAL A CA 1
ATOM 679 C C . VAL A 1 90 ? 7.421 -12.303 -25.731 1.00 96.19 90 VAL A C 1
ATOM 681 O O . VAL A 1 90 ? 6.476 -12.961 -26.166 1.00 96.19 90 VAL A O 1
ATOM 684 N N . VAL A 1 91 ? 8.149 -11.501 -26.500 1.00 96.50 91 VAL A N 1
ATOM 685 C CA . VAL A 1 91 ? 7.916 -11.352 -27.938 1.00 96.50 91 VAL A CA 1
ATOM 686 C C . VAL A 1 91 ? 9.108 -11.903 -28.694 1.00 96.50 91 VAL A C 1
ATOM 688 O O . VAL A 1 91 ? 10.248 -11.546 -28.409 1.00 96.50 91 VAL A O 1
ATOM 691 N N . THR A 1 92 ? 8.838 -12.796 -29.645 1.00 94.94 92 THR A N 1
ATOM 692 C CA . THR A 1 92 ? 9.857 -13.362 -30.538 1.00 94.94 92 THR A CA 1
ATOM 693 C C . THR A 1 92 ? 9.721 -12.737 -31.915 1.00 94.94 92 THR A C 1
ATOM 695 O O . THR A 1 92 ? 8.676 -12.870 -32.555 1.00 94.94 92 THR A O 1
ATOM 698 N N . ASP A 1 93 ? 10.763 -12.050 -32.369 1.00 89.56 93 ASP A N 1
ATOM 699 C CA . ASP A 1 93 ? 10.778 -11.432 -33.691 1.00 89.56 93 ASP A CA 1
ATOM 700 C C . ASP A 1 93 ? 10.860 -12.492 -34.819 1.00 89.56 93 ASP A C 1
ATOM 702 O O . ASP A 1 93 ? 11.142 -13.670 -34.567 1.00 89.56 93 ASP A O 1
ATOM 706 N N . PRO A 1 94 ? 10.649 -12.116 -36.097 1.00 86.38 94 PRO A N 1
ATOM 707 C CA . PRO A 1 94 ? 10.788 -13.050 -37.219 1.00 86.38 94 PRO A CA 1
ATOM 708 C C . PRO A 1 94 ? 12.194 -13.658 -37.388 1.00 86.38 94 PRO A C 1
ATOM 710 O O . PRO A 1 94 ? 12.347 -14.649 -38.102 1.00 86.38 94 PRO A O 1
ATOM 713 N N . GLY A 1 95 ? 13.221 -13.059 -36.774 1.00 86.94 95 GLY A N 1
ATOM 714 C CA . GLY A 1 95 ? 14.599 -13.548 -36.742 1.00 86.94 95 GLY A CA 1
ATOM 715 C C . GLY A 1 95 ? 14.888 -14.532 -35.600 1.00 86.94 95 GLY A C 1
ATOM 716 O O . GLY A 1 95 ? 15.980 -15.099 -35.565 1.00 86.94 95 GLY A O 1
ATOM 717 N N . GLY A 1 96 ? 13.929 -14.765 -34.697 1.00 86.88 96 GLY A N 1
ATOM 718 C CA . GLY A 1 96 ? 14.058 -15.649 -33.539 1.00 86.88 96 GLY A CA 1
ATOM 719 C C . GLY A 1 96 ? 14.662 -14.993 -32.292 1.00 86.88 96 GLY A C 1
ATOM 720 O O . GLY A 1 96 ? 14.970 -15.700 -31.332 1.00 86.88 96 GLY A O 1
ATOM 721 N N . VAL A 1 97 ? 14.850 -13.672 -32.283 1.00 89.06 97 VAL A N 1
ATOM 722 C CA . VAL A 1 97 ? 15.316 -12.927 -31.106 1.00 89.06 97 VAL A CA 1
ATOM 723 C C . VAL A 1 97 ? 14.137 -12.689 -30.170 1.00 89.06 97 VAL A C 1
ATOM 725 O O . VAL A 1 97 ? 13.069 -12.258 -30.603 1.00 89.06 97 VAL A O 1
ATOM 728 N N . MET A 1 98 ? 14.336 -12.967 -28.883 1.00 92.56 98 MET A N 1
ATOM 729 C CA . MET A 1 98 ? 13.330 -12.751 -27.844 1.00 92.56 98 MET A CA 1
ATOM 730 C C . MET A 1 98 ? 13.610 -11.463 -27.072 1.00 92.56 98 MET A C 1
ATOM 732 O O . MET A 1 98 ? 14.761 -11.189 -26.732 1.00 92.56 98 MET A O 1
ATOM 736 N N . ASP A 1 99 ? 12.548 -10.736 -26.744 1.00 91.00 99 ASP A N 1
ATOM 737 C CA . ASP A 1 99 ? 12.558 -9.594 -25.829 1.00 91.00 99 ASP A CA 1
ATOM 738 C C . ASP A 1 99 ? 11.392 -9.697 -24.827 1.00 91.00 99 ASP A C 1
ATOM 740 O O . ASP A 1 99 ? 10.422 -10.423 -25.066 1.00 91.00 99 ASP A O 1
ATOM 744 N N . THR A 1 100 ? 11.486 -8.999 -23.694 1.00 90.31 100 THR A N 1
ATOM 745 C CA . THR A 1 100 ? 10.489 -9.026 -22.609 1.00 90.31 100 THR A CA 1
ATOM 746 C C . THR A 1 100 ? 9.887 -7.652 -22.358 1.00 90.31 100 THR A C 1
ATOM 748 O O . THR A 1 100 ? 10.626 -6.679 -22.232 1.00 90.31 100 THR A O 1
ATOM 751 N N . SER A 1 101 ? 8.563 -7.581 -22.201 1.00 86.94 101 SER A N 1
ATOM 752 C CA . SER A 1 101 ? 7.868 -6.349 -21.811 1.00 86.94 101 SER A CA 1
ATOM 753 C C . SER A 1 101 ? 8.176 -5.949 -20.360 1.00 86.94 101 SER A C 1
ATOM 755 O O . SER A 1 101 ? 8.800 -6.697 -19.600 1.00 86.94 101 SER A O 1
ATOM 757 N N . ASN A 1 102 ? 7.642 -4.801 -19.931 1.00 80.19 102 ASN A N 1
ATOM 758 C CA . ASN A 1 102 ? 7.458 -4.517 -18.507 1.00 80.19 102 ASN A CA 1
ATOM 759 C C . ASN A 1 102 ? 6.574 -5.584 -17.829 1.00 80.19 102 ASN A C 1
ATOM 761 O O . ASN A 1 102 ? 5.875 -6.359 -18.490 1.00 80.19 102 ASN A O 1
ATOM 765 N N . VAL A 1 103 ? 6.613 -5.604 -16.499 1.00 80.44 103 VAL A N 1
ATOM 766 C CA . VAL A 1 103 ? 5.772 -6.471 -15.666 1.00 80.44 103 VAL A CA 1
ATOM 767 C C . VAL A 1 103 ? 4.448 -5.769 -15.365 1.00 80.44 103 VAL A C 1
ATOM 769 O O . VAL A 1 103 ? 4.437 -4.573 -15.083 1.00 80.44 103 VAL A O 1
ATOM 772 N N . VAL A 1 104 ? 3.356 -6.530 -15.410 1.00 67.44 104 VAL A N 1
ATOM 773 C CA . VAL A 1 104 ? 2.007 -6.133 -14.996 1.00 67.44 104 VAL A CA 1
ATOM 774 C C . VAL A 1 104 ? 1.645 -6.945 -13.757 1.00 67.44 104 VAL A C 1
ATOM 776 O O . VAL A 1 104 ? 1.662 -8.173 -13.808 1.00 67.44 104 VAL A O 1
ATOM 779 N N . SER A 1 105 ? 1.339 -6.284 -12.647 1.00 69.75 105 SER A N 1
ATOM 780 C CA . SER A 1 105 ? 0.883 -6.944 -11.418 1.00 69.75 105 SER A CA 1
ATOM 781 C C . SER A 1 105 ? -0.637 -6.844 -11.341 1.00 69.75 105 SER A C 1
ATOM 783 O O . SER A 1 105 ? -1.170 -5.755 -11.504 1.00 69.75 105 SER A O 1
ATOM 785 N N . ILE A 1 106 ? -1.317 -7.965 -11.106 1.00 67.69 106 ILE A N 1
ATOM 786 C CA . ILE A 1 106 ? -2.755 -8.021 -10.840 1.00 67.69 106 ILE A CA 1
ATOM 787 C C . ILE A 1 106 ? -2.948 -8.362 -9.369 1.00 67.69 106 ILE A C 1
ATOM 789 O O . ILE A 1 106 ? -2.502 -9.419 -8.916 1.00 67.69 106 ILE A O 1
ATOM 793 N N . PHE A 1 107 ? -3.609 -7.483 -8.631 1.00 58.47 107 PHE A N 1
ATOM 794 C CA . PHE A 1 107 ? -4.015 -7.696 -7.251 1.00 58.47 107 PHE A CA 1
ATOM 795 C C . PHE A 1 107 ? -5.408 -8.313 -7.209 1.00 58.47 107 PHE A C 1
ATOM 797 O O . PHE A 1 107 ? -6.292 -7.942 -7.976 1.00 58.47 107 PHE A O 1
ATOM 804 N N . VAL A 1 108 ? -5.592 -9.271 -6.304 1.00 57.59 108 VAL A N 1
ATOM 805 C CA . VAL A 1 108 ? -6.869 -9.960 -6.107 1.00 57.59 108 VAL A CA 1
ATOM 806 C C . VAL A 1 108 ? -7.317 -9.683 -4.687 1.00 57.59 108 VAL A C 1
ATOM 808 O O . VAL A 1 108 ? -6.667 -10.138 -3.741 1.00 57.59 108 VAL A O 1
ATOM 811 N N . ASN A 1 109 ? -8.395 -8.918 -4.536 1.00 53.72 109 ASN A N 1
ATOM 812 C CA . ASN A 1 109 ? -8.952 -8.641 -3.227 1.00 53.72 109 ASN A CA 1
ATOM 813 C C . ASN A 1 109 ? -9.746 -9.852 -2.726 1.00 53.72 109 ASN A C 1
ATOM 815 O O . ASN A 1 109 ? -10.723 -10.287 -3.342 1.00 53.72 109 ASN A O 1
ATOM 819 N N . ILE A 1 110 ? -9.306 -10.400 -1.596 1.00 48.44 110 ILE A N 1
ATOM 820 C CA . ILE A 1 110 ? -9.947 -11.524 -0.923 1.00 48.44 110 ILE A CA 1
ATOM 821 C C . ILE A 1 110 ? -10.676 -10.958 0.293 1.00 48.44 110 ILE A C 1
ATOM 823 O O . ILE A 1 110 ? -10.095 -10.808 1.369 1.00 48.44 110 ILE A O 1
ATOM 827 N N . VAL A 1 111 ? -11.967 -10.662 0.138 1.00 52.12 111 VAL A N 1
ATOM 828 C CA . VAL A 1 111 ? -12.799 -10.250 1.271 1.00 52.12 111 VAL A CA 1
ATOM 829 C C . VAL A 1 111 ? -13.110 -11.487 2.107 1.00 52.12 111 VAL A C 1
ATOM 831 O O . VAL A 1 111 ? -13.819 -12.398 1.675 1.00 52.12 111 VAL A O 1
ATOM 834 N N . SER A 1 112 ? -12.567 -11.544 3.323 1.00 52.22 112 SER A N 1
ATOM 835 C CA . SER A 1 112 ? -12.958 -12.581 4.276 1.00 52.22 112 SER A CA 1
ATOM 836 C C . SER A 1 112 ? -14.418 -12.360 4.699 1.00 52.22 112 SER A C 1
ATOM 838 O O . SER A 1 112 ? -14.772 -11.223 5.025 1.00 52.22 112 SER A O 1
ATOM 840 N N . PRO A 1 113 ? -15.270 -13.401 4.717 1.00 56.44 113 PRO A N 1
ATOM 841 C CA . PRO A 1 113 ? -16.657 -13.246 5.135 1.00 56.44 113 PRO A CA 1
ATOM 842 C C . PRO A 1 113 ? -16.734 -12.798 6.605 1.00 56.44 113 PRO A C 1
ATOM 844 O O . PRO A 1 113 ? -15.881 -13.189 7.410 1.00 56.44 113 PRO A O 1
ATOM 847 N N . PRO A 1 114 ? -17.760 -12.021 6.992 1.00 66.19 114 PRO A N 1
ATOM 848 C CA . PRO A 1 114 ? -17.930 -11.603 8.376 1.00 66.19 114 PRO A CA 1
ATOM 849 C C . PRO A 1 114 ? -18.180 -12.797 9.301 1.00 66.19 114 PRO A C 1
ATOM 851 O O . PRO A 1 114 ? -18.842 -13.775 8.948 1.00 66.19 114 PRO A O 1
ATOM 854 N N . THR A 1 115 ? -17.683 -12.695 10.530 1.00 74.69 115 THR A N 1
ATOM 855 C CA . THR A 1 115 ? -17.925 -13.663 11.602 1.00 74.69 115 THR A CA 1
ATOM 856 C C . THR A 1 115 ? -19.050 -13.161 12.498 1.00 74.69 115 THR A C 1
ATOM 858 O O . THR A 1 115 ? -18.908 -12.133 13.153 1.00 74.69 115 THR A O 1
ATOM 861 N N . ALA A 1 116 ? -20.161 -13.896 12.560 1.00 81.81 116 ALA A N 1
ATOM 862 C CA . ALA A 1 116 ? -21.273 -13.599 13.462 1.00 81.81 116 ALA A CA 1
ATOM 863 C C . ALA A 1 116 ? -21.161 -14.387 14.778 1.00 81.81 116 ALA A C 1
ATOM 865 O O . ALA A 1 116 ? -20.856 -15.582 14.783 1.00 81.81 116 ALA A O 1
ATOM 866 N N . VAL A 1 117 ? -21.466 -13.738 15.902 1.00 83.25 117 VAL A N 1
ATOM 867 C CA . VAL A 1 117 ? -21.601 -14.379 17.215 1.00 83.25 117 VAL A CA 1
ATOM 868 C C . VAL A 1 117 ? -23.074 -14.660 17.477 1.00 83.25 117 VAL A C 1
ATOM 870 O O . VAL A 1 117 ? -23.902 -13.751 17.556 1.00 83.25 117 VAL A O 1
ATOM 873 N N . ASN A 1 118 ? -23.400 -15.939 17.652 1.00 79.44 118 ASN A N 1
ATOM 874 C CA . ASN A 1 118 ? -24.752 -16.350 18.005 1.00 79.44 118 ASN A CA 1
ATOM 875 C C . ASN A 1 118 ? -25.092 -15.908 19.431 1.00 79.44 118 ASN A C 1
ATOM 877 O O . ASN A 1 118 ? -24.342 -16.172 20.372 1.00 79.44 118 ASN A O 1
ATOM 881 N N . ALA A 1 119 ? -26.273 -15.324 19.601 1.00 83.25 119 ALA A N 1
ATOM 882 C CA . ALA A 1 119 ? -26.855 -15.065 20.908 1.00 83.25 119 ALA A CA 1
ATOM 883 C C . ALA A 1 119 ? -28.016 -16.031 21.170 1.00 83.25 119 ALA A C 1
ATOM 885 O O . ALA A 1 119 ? -28.704 -16.474 20.250 1.00 83.25 119 ALA A O 1
ATOM 886 N N . SER A 1 120 ? -28.254 -16.358 22.440 1.00 85.44 120 SER A N 1
ATOM 887 C CA . SER A 1 120 ? -29.370 -17.216 22.842 1.00 85.44 120 SER A CA 1
ATOM 888 C C . SER A 1 120 ? -30.090 -16.653 24.062 1.00 85.44 120 SER A C 1
ATOM 890 O O . SER A 1 120 ? -29.481 -16.041 24.940 1.00 85.44 120 SER A O 1
ATOM 892 N N . ARG A 1 121 ? -31.412 -16.843 24.101 1.00 85.31 121 ARG A N 1
ATOM 893 C CA . ARG A 1 121 ? -32.283 -16.448 25.213 1.00 85.31 121 ARG A CA 1
ATOM 894 C C . ARG A 1 121 ? -33.506 -17.355 25.282 1.00 85.31 121 ARG A C 1
ATOM 896 O O . ARG A 1 121 ? -33.893 -17.951 24.280 1.00 85.31 121 ARG A O 1
ATOM 903 N N . CYS A 1 122 ? -34.159 -17.388 26.438 1.00 83.69 122 CYS A N 1
ATOM 904 C CA . CYS A 1 122 ? -35.440 -18.070 26.609 1.00 83.69 122 CYS A CA 1
ATOM 905 C C . CYS A 1 122 ? -36.609 -17.072 26.547 1.00 83.69 122 CYS A C 1
ATOM 907 O O . CYS A 1 122 ? -36.556 -16.008 27.166 1.00 83.69 122 CYS A O 1
ATOM 909 N N . GLY A 1 123 ? -37.688 -17.445 25.853 1.00 87.94 123 GLY A N 1
ATOM 910 C CA . GLY A 1 123 ? -38.923 -16.657 25.751 1.00 87.94 123 GLY A CA 1
ATOM 911 C C . GLY A 1 123 ? -38.838 -15.463 24.793 1.00 87.94 123 GLY A C 1
ATOM 912 O O . GLY A 1 123 ? -37.894 -15.343 24.016 1.00 87.94 123 GLY A O 1
ATOM 913 N N . ILE A 1 124 ? -39.826 -14.565 24.873 1.00 89.06 124 ILE A N 1
ATOM 914 C CA . ILE A 1 124 ? -39.923 -13.334 24.064 1.00 89.06 124 ILE A CA 1
ATOM 915 C C . ILE A 1 124 ? -39.052 -12.225 24.665 1.00 89.06 124 ILE A C 1
ATOM 917 O O . ILE A 1 124 ? -38.911 -12.143 25.892 1.00 89.06 124 ILE A O 1
ATOM 921 N N . GLY A 1 125 ? -38.439 -11.384 23.827 1.00 89.62 125 GLY A N 1
ATOM 922 C CA . GLY A 1 125 ? -37.787 -10.144 24.262 1.00 89.62 125 GLY A CA 1
ATOM 923 C C . GLY A 1 125 ? -36.435 -9.863 23.599 1.00 89.62 125 GLY A C 1
ATOM 924 O O . GLY A 1 125 ? -36.123 -10.467 22.570 1.00 89.62 125 GLY A O 1
ATOM 925 N N . PRO A 1 126 ? -35.641 -8.941 24.173 1.00 90.69 126 PRO A N 1
ATOM 926 C CA . PRO A 1 126 ? -34.485 -8.367 23.497 1.00 90.69 126 PRO A CA 1
ATOM 927 C C . PRO A 1 126 ? -33.300 -9.331 23.422 1.00 90.69 126 PRO A C 1
ATOM 929 O O . PRO A 1 126 ? -33.040 -10.088 24.364 1.00 90.69 126 PRO A O 1
ATOM 932 N N . ILE A 1 127 ? -32.577 -9.259 22.311 1.00 92.69 127 ILE A N 1
ATOM 933 C CA . ILE A 1 127 ? -31.330 -9.955 22.027 1.00 92.69 127 ILE A CA 1
ATOM 934 C C . ILE A 1 127 ? -30.350 -8.987 21.360 1.00 92.69 127 ILE A C 1
ATOM 936 O O . ILE A 1 127 ? -30.753 -8.083 20.625 1.00 92.69 127 ILE A O 1
ATOM 940 N N . THR A 1 128 ? -29.066 -9.200 21.615 1.00 90.94 128 THR A N 1
ATOM 941 C CA . THR A 1 128 ? -27.977 -8.463 20.977 1.00 90.94 128 THR A CA 1
ATOM 942 C C . THR A 1 128 ? -27.184 -9.448 20.138 1.00 90.94 128 THR A C 1
ATOM 944 O O . THR A 1 128 ? -26.683 -10.437 20.669 1.00 90.94 128 THR A O 1
ATOM 947 N N . LEU A 1 129 ? -27.109 -9.193 18.838 1.00 89.38 129 LEU A N 1
ATOM 948 C CA . LEU A 1 129 ? -26.270 -9.926 17.899 1.00 89.38 129 LEU A CA 1
ATOM 949 C C . LEU A 1 129 ? -25.039 -9.079 17.602 1.00 89.38 129 LEU A C 1
ATOM 951 O O . LEU A 1 129 ? -25.146 -7.860 17.466 1.00 89.38 129 LEU A O 1
ATOM 955 N N . THR A 1 130 ? -23.879 -9.718 17.509 1.00 87.50 130 THR A N 1
ATOM 956 C CA . THR A 1 130 ? -22.634 -9.038 17.147 1.00 87.50 130 THR A CA 1
ATOM 957 C C . THR A 1 130 ? -21.987 -9.742 15.972 1.00 87.50 130 THR A C 1
ATOM 959 O O . THR A 1 130 ? -21.990 -10.973 15.916 1.00 87.50 130 THR A O 1
ATOM 962 N N . ALA A 1 131 ? -21.414 -8.977 15.056 1.00 82.38 131 ALA A N 1
ATOM 963 C CA . ALA A 1 131 ? -20.616 -9.489 13.956 1.00 82.38 131 ALA A CA 1
ATOM 964 C C . ALA A 1 131 ? -19.324 -8.685 13.840 1.00 82.38 131 ALA A C 1
ATOM 966 O O . ALA A 1 131 ? -19.264 -7.532 14.252 1.00 82.38 131 ALA A O 1
ATOM 967 N N . SER A 1 132 ? -18.290 -9.319 13.304 1.00 74.62 132 SER A N 1
ATOM 968 C CA . SER A 1 132 ? -16.999 -8.695 13.029 1.00 74.62 132 SER A CA 1
ATOM 969 C C . SER A 1 132 ? -16.546 -9.058 11.621 1.00 74.62 132 SER A C 1
ATOM 971 O O . SER A 1 132 ? -16.593 -10.232 11.249 1.00 74.62 132 SER A O 1
ATOM 973 N N . GLY A 1 133 ? -16.052 -8.088 10.864 1.00 67.06 133 GLY A N 1
ATOM 974 C CA . GLY A 1 133 ? -15.438 -8.289 9.554 1.00 67.06 133 GLY A CA 1
ATOM 975 C C . GLY A 1 133 ? -14.719 -7.020 9.104 1.00 67.06 133 GLY A C 1
ATOM 976 O O . GLY A 1 133 ? -14.515 -6.111 9.906 1.00 67.06 133 GLY A O 1
ATOM 977 N N . ILE A 1 134 ? -14.292 -6.982 7.844 1.00 57.78 134 ILE A N 1
ATOM 978 C CA . ILE A 1 134 ? -13.558 -5.844 7.278 1.00 57.78 134 ILE A CA 1
ATOM 979 C C . ILE A 1 134 ? -14.559 -4.894 6.611 1.00 57.78 134 ILE A C 1
ATOM 981 O O . ILE A 1 134 ? -15.318 -5.324 5.745 1.00 57.78 134 ILE A O 1
ATOM 985 N N . GLY A 1 135 ? -14.540 -3.615 6.997 1.00 65.38 135 GLY A N 1
ATOM 986 C CA . GLY A 1 135 ? -15.386 -2.568 6.417 1.00 65.38 135 GLY A CA 1
ATOM 987 C C . GLY A 1 135 ? -16.759 -2.415 7.085 1.00 65.38 135 GLY A C 1
ATOM 988 O O . GLY A 1 135 ? -16.925 -2.723 8.264 1.00 65.38 135 GLY A O 1
ATOM 989 N N . LEU A 1 136 ? -17.744 -1.884 6.352 1.00 70.62 136 LEU A N 1
ATOM 990 C CA . LEU A 1 136 ? -19.080 -1.597 6.886 1.00 70.62 136 LEU A CA 1
ATOM 991 C C . LEU A 1 136 ? -19.892 -2.888 7.054 1.00 70.62 136 LEU A C 1
ATOM 993 O O . LEU A 1 136 ? -20.182 -3.573 6.073 1.00 70.62 136 LEU A O 1
ATOM 997 N N . THR A 1 137 ? -20.301 -3.179 8.288 1.00 79.12 137 THR A N 1
ATOM 998 C CA . THR A 1 137 ? -21.182 -4.304 8.634 1.00 79.12 137 THR A CA 1
ATOM 999 C C . THR A 1 137 ? -22.655 -3.947 8.418 1.00 79.12 137 THR A C 1
ATOM 1001 O O . THR A 1 137 ? -23.156 -2.982 9.001 1.00 79.12 137 THR A O 1
ATOM 1004 N N . THR A 1 138 ? -23.382 -4.771 7.661 1.00 81.44 138 THR A N 1
ATOM 1005 C CA . THR A 1 138 ? -24.816 -4.592 7.382 1.00 81.44 138 THR A CA 1
ATOM 1006 C C . THR A 1 138 ? -25.588 -5.884 7.645 1.00 81.44 138 THR A C 1
ATOM 1008 O O . THR A 1 138 ? -25.184 -6.966 7.217 1.00 81.44 138 THR A O 1
ATOM 1011 N N . TRP A 1 139 ? -26.712 -5.776 8.354 1.00 86.25 139 TRP A N 1
ATOM 1012 C CA . TRP A 1 139 ? -27.580 -6.891 8.738 1.00 86.25 139 TRP A CA 1
ATOM 1013 C C . TRP A 1 139 ? -28.823 -6.968 7.853 1.00 86.25 139 TRP A C 1
ATOM 1015 O O . TRP A 1 139 ? -29.421 -5.942 7.534 1.00 86.25 139 TRP A O 1
ATOM 1025 N N . TYR A 1 140 ? -29.265 -8.187 7.541 1.00 86.25 140 TYR A N 1
ATOM 1026 C CA . TYR A 1 140 ? -30.398 -8.471 6.658 1.00 86.25 140 TYR A CA 1
ATOM 1027 C C . TYR A 1 140 ? -31.324 -9.544 7.235 1.00 86.25 140 TYR A C 1
ATOM 1029 O O . TYR A 1 140 ? -30.937 -10.367 8.074 1.00 86.25 140 TYR A O 1
ATOM 1037 N N . VAL A 1 141 ? -32.568 -9.536 6.750 1.00 85.38 141 VAL A N 1
ATOM 1038 C CA . VAL A 1 141 ? -33.586 -10.547 7.075 1.00 85.38 141 VAL A CA 1
ATOM 1039 C C . VAL A 1 141 ? -33.405 -11.839 6.278 1.00 85.38 141 VAL A C 1
ATOM 1041 O O . VAL A 1 141 ? -33.758 -12.906 6.777 1.00 85.38 141 VAL A O 1
ATOM 1044 N N . ASP A 1 142 ? -32.825 -11.763 5.078 1.00 75.88 142 ASP A N 1
ATOM 1045 C CA . ASP A 1 142 ? -32.452 -12.917 4.264 1.00 75.88 142 ASP A CA 1
ATOM 1046 C C . ASP A 1 142 ? -31.200 -12.641 3.406 1.00 75.88 142 ASP A C 1
ATOM 1048 O O . ASP A 1 142 ? -30.677 -11.528 3.386 1.00 75.88 142 ASP A O 1
ATOM 1052 N N . SER A 1 143 ? -30.685 -13.673 2.730 1.00 69.88 143 SER A N 1
ATOM 1053 C CA . SER A 1 143 ? -29.453 -13.610 1.930 1.00 69.88 143 SER A CA 1
ATOM 1054 C C . SER A 1 143 ? -29.613 -13.006 0.527 1.00 69.88 143 SER A C 1
ATOM 1056 O O . SER A 1 143 ? -28.644 -12.981 -0.226 1.00 69.88 143 SER A O 1
ATOM 1058 N N . LEU A 1 144 ? -30.827 -12.627 0.121 1.00 66.50 144 LEU A N 1
ATOM 1059 C CA . LEU A 1 144 ? -31.166 -12.147 -1.225 1.00 66.50 144 LEU A CA 1
ATOM 1060 C C . LEU A 1 144 ? -31.733 -10.719 -1.215 1.00 66.50 144 LEU A C 1
ATOM 1062 O O . LEU A 1 144 ? -31.733 -10.053 -2.250 1.00 66.50 144 LEU A O 1
ATOM 1066 N N . THR A 1 145 ? -32.234 -10.245 -0.075 1.00 67.94 145 THR A N 1
ATOM 1067 C CA . THR A 1 145 ? -32.714 -8.875 0.109 1.00 67.94 145 THR A CA 1
ATOM 1068 C C . THR A 1 145 ? -31.566 -7.878 0.141 1.00 67.94 145 THR A C 1
ATOM 1070 O O . THR A 1 145 ? -30.606 -8.065 0.879 1.00 67.94 145 THR A O 1
ATOM 1073 N N . LEU A 1 146 ? -31.716 -6.783 -0.609 1.00 65.12 146 LEU A N 1
ATOM 1074 C CA . LEU A 1 146 ? -30.783 -5.649 -0.612 1.00 65.12 146 LEU A CA 1
ATOM 1075 C C . LEU A 1 146 ? -31.173 -4.548 0.386 1.00 65.12 146 LEU A C 1
ATOM 1077 O O . LEU A 1 146 ? -30.413 -3.606 0.577 1.00 65.12 146 LEU A O 1
ATOM 1081 N N . GLU A 1 147 ? -32.353 -4.646 1.004 1.00 78.50 147 GLU A N 1
ATOM 1082 C CA . GLU A 1 147 ? -32.821 -3.667 1.987 1.00 78.50 147 GLU A CA 1
ATOM 1083 C C . GLU A 1 147 ? -32.184 -3.952 3.357 1.00 78.50 147 GLU A C 1
ATOM 1085 O O . GLU A 1 147 ? -32.441 -5.016 3.938 1.00 78.50 147 GLU A O 1
ATOM 1090 N N . PRO A 1 148 ? -31.364 -3.031 3.889 1.00 84.00 148 PRO A N 1
ATOM 1091 C CA . PRO A 1 148 ? -30.667 -3.239 5.147 1.00 84.00 148 PRO A CA 1
ATOM 1092 C C . PRO A 1 148 ? -31.636 -3.158 6.331 1.00 84.00 148 PRO A C 1
ATOM 1094 O O . PRO A 1 148 ? -32.459 -2.248 6.442 1.00 84.00 148 PRO A O 1
ATOM 1097 N N . LEU A 1 149 ? -31.513 -4.104 7.260 1.00 85.88 149 LEU A N 1
ATOM 1098 C CA . LEU A 1 149 ? -32.233 -4.086 8.534 1.00 85.88 149 LEU A CA 1
ATOM 1099 C C . LEU A 1 149 ? -31.541 -3.167 9.549 1.00 85.88 149 LEU A C 1
ATOM 1101 O O . LEU A 1 149 ? -32.206 -2.492 10.336 1.00 85.88 149 LEU A O 1
ATOM 1105 N N . HIS A 1 150 ? -30.206 -3.185 9.560 1.00 85.75 150 HIS A N 1
ATOM 1106 C CA . HIS A 1 150 ? -29.371 -2.396 10.460 1.00 85.75 150 HIS A CA 1
ATOM 1107 C C . HIS A 1 150 ? -27.936 -2.291 9.934 1.00 85.75 150 HIS A C 1
ATOM 1109 O O . HIS A 1 150 ? -27.453 -3.209 9.274 1.00 85.75 150 HIS A O 1
ATOM 1115 N N . GLU A 1 151 ? -27.240 -1.216 10.294 1.00 85.88 151 GLU A N 1
ATOM 1116 C CA . GLU A 1 151 ? -25.817 -1.013 10.014 1.00 85.88 151 GLU A CA 1
ATOM 1117 C C . GLU A 1 151 ? -25.029 -0.907 11.321 1.00 85.88 151 GLU A C 1
ATOM 1119 O O . GLU A 1 151 ? -25.474 -0.260 12.271 1.00 85.88 151 GLU A O 1
ATOM 1124 N N . GLY A 1 152 ? -23.852 -1.530 11.349 1.00 81.31 152 GLY A N 1
ATOM 1125 C CA . GLY A 1 152 ? -22.943 -1.564 12.489 1.00 81.31 152 GLY A CA 1
ATOM 1126 C C . GLY A 1 152 ? -22.717 -2.967 13.056 1.00 81.31 152 GLY A C 1
ATOM 1127 O O . GLY A 1 152 ? -23.495 -3.900 12.850 1.00 81.31 152 GLY A O 1
ATOM 1128 N N . ASP A 1 153 ? -21.636 -3.108 13.820 1.00 86.19 153 ASP A N 1
ATOM 1129 C CA . ASP A 1 153 ? -21.171 -4.400 14.347 1.00 86.19 153 ASP A CA 1
ATOM 1130 C C . ASP A 1 153 ? -22.097 -5.002 15.410 1.00 86.19 153 ASP A C 1
ATOM 1132 O O . ASP A 1 153 ? -22.018 -6.192 15.711 1.00 86.19 153 ASP A O 1
ATOM 1136 N N . THR A 1 154 ? -22.982 -4.193 16.000 1.00 88.06 154 THR A N 1
ATOM 1137 C CA . THR A 1 154 ? -23.904 -4.607 17.064 1.00 88.06 154 THR A CA 1
ATOM 1138 C C . THR A 1 154 ? -25.347 -4.326 16.674 1.00 88.06 154 THR A C 1
ATOM 1140 O O . THR A 1 154 ? -25.764 -3.173 16.638 1.00 88.06 154 THR A O 1
ATOM 1143 N N . PHE A 1 155 ? -26.139 -5.382 16.491 1.00 90.44 155 PHE A N 1
ATOM 1144 C CA . PHE A 1 155 ? -27.562 -5.289 16.185 1.00 90.44 155 PHE A CA 1
ATOM 1145 C C . PHE A 1 155 ? -28.423 -5.672 17.395 1.00 90.44 155 PHE A C 1
ATOM 1147 O O . PHE A 1 155 ? -28.423 -6.815 17.860 1.00 90.44 155 PHE A O 1
ATOM 1154 N N . ASN A 1 156 ? -29.191 -4.705 17.903 1.00 91.62 156 ASN A N 1
ATOM 1155 C CA . ASN A 1 156 ? -30.137 -4.911 18.999 1.00 91.62 156 ASN A CA 1
ATOM 1156 C C . ASN A 1 156 ? -31.557 -5.085 18.451 1.00 91.62 156 ASN A C 1
ATOM 1158 O O . ASN A 1 156 ? -32.100 -4.179 17.824 1.00 91.62 156 ASN A O 1
ATOM 1162 N N . THR A 1 157 ? -32.181 -6.229 18.733 1.00 92.56 157 THR A N 1
ATOM 1163 C CA . THR A 1 157 ? -33.542 -6.541 18.271 1.00 92.56 157 THR A CA 1
ATOM 1164 C C . THR A 1 157 ? -34.328 -7.330 19.315 1.00 92.56 157 THR A C 1
ATOM 1166 O O . THR A 1 157 ? -33.790 -7.716 20.347 1.00 92.56 157 THR A O 1
ATOM 1169 N N . SER A 1 158 ? -35.621 -7.556 19.092 1.00 91.00 158 SER A N 1
ATOM 1170 C CA . SER A 1 158 ? -36.448 -8.437 19.922 1.00 91.00 158 SER A CA 1
ATOM 1171 C C . SER A 1 158 ? -37.031 -9.558 19.079 1.00 91.00 158 SER A C 1
ATOM 1173 O O . SER A 1 158 ? -37.597 -9.306 18.019 1.00 91.00 158 SER A O 1
ATOM 1175 N N . ILE A 1 159 ? -36.927 -10.788 19.578 1.00 90.31 159 ILE A N 1
ATOM 1176 C CA . ILE A 1 159 ? -37.423 -11.985 18.893 1.00 90.31 159 ILE A CA 1
ATOM 1177 C C . ILE A 1 159 ? -38.560 -12.628 19.690 1.00 90.31 159 ILE A C 1
ATOM 1179 O O . ILE A 1 159 ? -38.581 -12.581 20.926 1.00 90.31 159 ILE A O 1
ATOM 1183 N N . THR A 1 160 ? -39.520 -13.218 18.978 1.00 91.69 160 THR A N 1
ATOM 1184 C CA . THR A 1 160 ? -40.631 -13.987 19.565 1.00 91.69 160 THR A CA 1
ATOM 1185 C C . THR A 1 160 ? -40.459 -15.495 19.402 1.00 91.69 160 THR A C 1
ATOM 1187 O O . THR A 1 160 ? -41.018 -16.251 20.190 1.00 91.69 160 THR A O 1
ATOM 1190 N N . GLU A 1 161 ? -39.669 -15.919 18.414 1.00 89.31 161 GLU A N 1
ATOM 1191 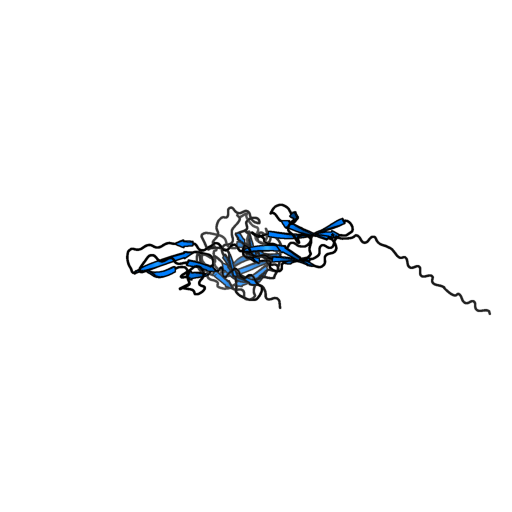C CA . GLU A 1 161 ? -39.319 -17.306 18.094 1.00 89.31 161 GLU A CA 1
ATOM 1192 C C . GLU A 1 161 ? -37.855 -17.361 17.616 1.00 89.31 161 GLU A C 1
ATOM 1194 O O . GLU A 1 161 ? -37.163 -16.341 17.607 1.00 89.31 161 GLU A O 1
ATOM 1199 N N . THR A 1 162 ? -37.349 -18.542 17.252 1.00 88.62 162 THR A N 1
ATOM 1200 C CA . THR A 1 162 ? -36.003 -18.673 16.676 1.00 88.62 162 THR A CA 1
ATOM 1201 C C . THR A 1 162 ? -35.956 -18.016 15.296 1.00 88.62 162 THR A C 1
ATOM 1203 O O . THR A 1 162 ? -36.574 -18.509 14.357 1.00 88.62 162 THR A O 1
ATOM 1206 N N . THR A 1 163 ? -35.187 -16.935 15.176 1.00 88.12 163 THR A N 1
ATOM 1207 C CA . THR A 1 163 ? -35.019 -16.167 13.934 1.00 88.12 163 THR A CA 1
ATOM 1208 C C . THR A 1 163 ? -33.569 -16.235 13.464 1.00 88.12 163 THR A C 1
ATOM 1210 O O . THR A 1 163 ? -32.650 -16.090 14.272 1.00 88.12 163 THR A O 1
ATOM 1213 N N . THR A 1 164 ? -33.361 -16.429 12.163 1.00 88.62 164 THR A N 1
ATOM 1214 C CA . THR A 1 164 ? -32.045 -16.340 11.515 1.00 88.62 164 THR A CA 1
ATOM 1215 C C . THR A 1 164 ? -31.868 -14.949 10.915 1.00 88.62 164 THR A C 1
ATOM 1217 O O . THR A 1 164 ? -32.782 -14.444 10.270 1.00 88.62 164 THR A O 1
ATOM 1220 N N . TYR A 1 165 ? -30.696 -14.351 11.119 1.00 86.44 165 TYR A N 1
ATOM 1221 C CA . TYR A 1 165 ? -30.291 -13.090 10.499 1.00 86.44 165 TYR A CA 1
ATOM 1222 C C . TYR A 1 165 ? -29.045 -13.322 9.651 1.00 86.44 165 TYR A C 1
ATOM 1224 O O . TYR A 1 165 ? -28.241 -14.206 9.958 1.00 86.44 165 TYR A O 1
ATOM 1232 N N . TYR A 1 166 ? -28.890 -12.519 8.606 1.00 83.25 166 TYR A N 1
ATOM 1233 C CA . TYR A 1 166 ? -27.747 -12.562 7.702 1.00 83.25 166 TYR A CA 1
ATOM 1234 C C . TYR A 1 166 ? -26.923 -11.294 7.886 1.00 83.25 166 TYR A C 1
ATOM 1236 O O . TYR A 1 166 ? -27.467 -10.241 8.215 1.00 83.25 166 TYR A O 1
ATOM 1244 N N . VAL A 1 167 ? -25.613 -11.397 7.699 1.00 81.62 167 VAL A N 1
ATOM 1245 C CA . VAL A 1 167 ? -24.697 -10.265 7.816 1.00 81.62 167 VAL A CA 1
ATOM 1246 C C . VAL A 1 167 ? -23.740 -10.270 6.635 1.00 81.62 167 VAL A C 1
ATOM 1248 O O . VAL A 1 167 ? -23.210 -11.320 6.270 1.00 81.62 167 VAL A O 1
ATOM 1251 N N . SER A 1 168 ? -23.537 -9.102 6.037 1.00 73.00 168 SER A N 1
ATOM 1252 C CA . SER A 1 168 ? -22.475 -8.857 5.066 1.00 73.00 168 SER A CA 1
ATOM 1253 C C . SER A 1 168 ? -21.547 -7.781 5.600 1.00 73.00 168 SER A C 1
ATOM 1255 O O . SER A 1 168 ? -21.959 -6.922 6.379 1.00 73.00 168 SER A O 1
ATOM 1257 N N . THR A 1 169 ? -20.312 -7.795 5.126 1.00 64.38 169 THR A N 1
ATOM 1258 C CA . THR A 1 169 ? -19.406 -6.661 5.265 1.00 64.38 169 THR A CA 1
ATOM 1259 C C . THR A 1 169 ? -18.977 -6.218 3.885 1.00 64.38 169 THR A C 1
ATOM 1261 O O . THR A 1 169 ? -18.635 -7.056 3.051 1.00 64.38 169 THR A O 1
ATOM 1264 N N . VAL A 1 170 ? -19.034 -4.915 3.638 1.00 57.97 170 VAL A N 1
ATOM 1265 C CA . VAL A 1 170 ? -18.457 -4.320 2.436 1.00 57.97 170 VAL A CA 1
ATOM 1266 C C . VAL A 1 170 ? -17.150 -3.687 2.848 1.00 57.97 170 VAL A C 1
ATOM 1268 O O . VAL A 1 170 ? -17.144 -2.753 3.650 1.00 57.97 170 VAL A O 1
ATOM 1271 N N . ASP A 1 171 ? -16.057 -4.195 2.290 1.00 55.53 171 ASP A N 1
ATOM 1272 C CA . ASP A 1 171 ? -14.780 -3.517 2.392 1.00 55.53 171 ASP A CA 1
ATOM 1273 C C . ASP A 1 171 ? -14.869 -2.200 1.611 1.00 55.53 171 ASP A C 1
ATOM 1275 O O . ASP A 1 171 ? -14.852 -2.160 0.382 1.00 55.53 171 ASP A O 1
ATOM 1279 N N . THR A 1 172 ? -15.004 -1.100 2.344 1.00 46.66 172 THR A N 1
ATOM 1280 C CA . THR A 1 172 ? -15.031 0.253 1.782 1.00 46.66 172 THR A CA 1
ATOM 1281 C C . THR A 1 172 ? -13.674 0.680 1.224 1.00 46.66 172 THR A C 1
ATOM 1283 O O . THR A 1 172 ? -13.590 1.736 0.605 1.00 46.66 172 THR A O 1
ATOM 1286 N N . ASN A 1 173 ? -12.630 -0.134 1.415 1.00 43.28 173 ASN A N 1
ATOM 1287 C CA . ASN A 1 173 ? -11.286 0.097 0.899 1.00 43.28 173 ASN A CA 1
ATOM 1288 C C . ASN A 1 173 ? -11.033 -0.676 -0.411 1.00 43.28 173 ASN A C 1
ATOM 1290 O O . ASN A 1 173 ? -9.966 -0.551 -1.007 1.00 43.28 173 ASN A O 1
ATOM 1294 N N . SER A 1 174 ? -12.030 -1.423 -0.903 1.00 43.38 174 SER A N 1
ATOM 1295 C CA . SER A 1 174 ? -12.030 -2.078 -2.215 1.00 43.38 174 SER A CA 1
ATOM 1296 C C . SER A 1 174 ? -12.502 -1.141 -3.332 1.00 43.38 174 SER A C 1
ATOM 1298 O O . SER A 1 174 ? -13.387 -1.495 -4.109 1.00 43.38 174 SER A O 1
ATOM 1300 N N . SER A 1 175 ? -11.971 0.074 -3.443 1.00 45.25 175 SER A N 1
ATOM 1301 C CA . SER A 1 175 ? -12.214 0.866 -4.652 1.00 45.25 175 SER A CA 1
ATOM 1302 C C . SER A 1 175 ? -11.293 0.377 -5.770 1.00 45.25 175 SER A C 1
ATOM 1304 O O . SER A 1 175 ? -10.242 0.958 -6.032 1.00 45.25 175 SER A O 1
ATOM 1306 N N . GLY A 1 176 ? -11.705 -0.709 -6.431 1.00 47.88 176 GLY A N 1
ATOM 1307 C CA . GLY A 1 176 ? -11.466 -0.834 -7.863 1.00 47.88 176 GLY A CA 1
ATOM 1308 C C . GLY A 1 176 ? -12.168 0.324 -8.577 1.00 47.88 176 GLY A C 1
ATOM 1309 O O . GLY A 1 176 ? -13.172 0.843 -8.088 1.00 47.88 176 GLY A O 1
ATOM 1310 N N . SER A 1 177 ? -11.634 0.704 -9.734 1.00 39.47 177 SER A N 1
ATOM 1311 C CA . SER A 1 177 ? -11.991 1.844 -10.592 1.00 39.47 177 SER A CA 1
ATOM 1312 C C . SER A 1 177 ? -11.415 3.211 -10.188 1.00 39.47 177 SER A C 1
ATOM 1314 O O . SER A 1 177 ? -11.679 3.772 -9.128 1.00 39.47 177 SER A O 1
ATOM 1316 N N . GLY A 1 178 ? -10.597 3.749 -11.100 1.00 45.28 178 GLY A N 1
ATOM 1317 C CA . GLY A 1 178 ? -10.021 5.080 -11.010 1.00 45.28 178 GLY A CA 1
ATOM 1318 C C . GLY A 1 178 ? -11.085 6.175 -10.952 1.00 45.28 178 GLY A C 1
ATOM 1319 O O . GLY A 1 178 ? -12.089 6.137 -11.663 1.00 45.28 178 GLY A O 1
ATOM 1320 N N . GLY A 1 179 ? -10.810 7.181 -10.124 1.00 35.06 179 GLY A N 1
ATOM 1321 C CA . GLY A 1 179 ? -11.580 8.417 -10.048 1.00 35.06 179 GLY A CA 1
ATOM 1322 C C . GLY A 1 179 ? -11.775 8.912 -8.618 1.00 35.06 179 GLY A C 1
ATOM 1323 O O . GLY A 1 179 ? -12.740 8.541 -7.972 1.00 35.06 179 GLY A O 1
ATOM 1324 N N . SER A 1 180 ? -10.892 9.817 -8.187 1.00 38.50 180 SER A N 1
ATOM 1325 C CA . SER A 1 180 ? -11.100 10.839 -7.145 1.00 38.50 180 SER A CA 1
ATOM 1326 C C . SER A 1 180 ? -11.662 10.398 -5.775 1.00 38.50 180 SER A C 1
ATOM 1328 O O . SER A 1 180 ? -12.869 10.308 -5.567 1.00 38.50 180 SER A O 1
ATOM 1330 N N . GLY A 1 181 ? -10.766 10.360 -4.781 1.00 47.19 181 GLY A N 1
ATOM 1331 C CA . GLY A 1 181 ? -10.822 11.407 -3.753 1.00 47.19 181 GLY A CA 1
ATOM 1332 C C . GLY A 1 181 ? -11.359 11.047 -2.370 1.00 47.19 181 GLY A C 1
ATOM 1333 O O . GLY A 1 181 ? -12.017 11.893 -1.765 1.00 47.19 181 GLY A O 1
ATOM 1334 N N . ASN A 1 182 ? -11.082 9.851 -1.842 1.00 45.03 182 ASN A N 1
ATOM 1335 C CA . ASN A 1 182 ? -11.164 9.657 -0.392 1.00 45.03 182 ASN A CA 1
ATOM 1336 C C . ASN A 1 182 ? -9.832 9.121 0.156 1.00 45.03 182 ASN A C 1
ATOM 1338 O O . ASN A 1 182 ? -9.333 8.132 -0.388 1.00 45.03 182 ASN A O 1
ATOM 1342 N N . PRO A 1 183 ? -9.257 9.732 1.210 1.00 57.66 183 PRO A N 1
ATOM 1343 C CA . PRO A 1 183 ? -8.012 9.252 1.786 1.00 57.66 183 PRO A CA 1
ATOM 1344 C C . PRO A 1 183 ? -8.156 7.827 2.331 1.00 57.66 183 PRO A C 1
ATOM 1346 O O . PRO A 1 183 ? -9.036 7.534 3.140 1.00 57.66 183 PRO A O 1
ATOM 1349 N N . VAL A 1 184 ? -7.267 6.942 1.892 1.00 60.91 184 VAL A N 1
ATOM 1350 C CA . VAL A 1 184 ? -7.122 5.577 2.391 1.00 60.91 184 VAL A CA 1
ATOM 1351 C C . VAL A 1 184 ? -6.257 5.616 3.645 1.00 60.91 184 VAL A C 1
ATOM 1353 O O . VAL A 1 184 ? -5.128 6.109 3.610 1.00 60.91 184 VAL A O 1
ATOM 1356 N N . THR A 1 185 ? -6.769 5.087 4.758 1.00 70.56 185 THR A N 1
ATOM 1357 C CA . THR A 1 185 ? -5.963 4.866 5.965 1.00 70.56 185 THR A CA 1
ATOM 1358 C C . THR A 1 185 ? -5.159 3.579 5.821 1.00 70.56 185 THR A C 1
ATOM 1360 O O . THR A 1 185 ? -5.728 2.502 5.654 1.00 70.56 185 THR A O 1
ATOM 1363 N N . PHE A 1 186 ? -3.840 3.684 5.940 1.00 65.50 186 PHE A N 1
ATOM 1364 C CA . PHE A 1 186 ? -2.920 2.565 5.776 1.00 65.50 186 PHE A CA 1
ATOM 1365 C C . PHE A 1 186 ? -1.834 2.563 6.851 1.00 65.50 186 PHE A C 1
ATOM 1367 O O . PHE A 1 186 ? -1.306 3.614 7.212 1.00 65.50 186 PHE A O 1
ATOM 1374 N N . GLY A 1 187 ? -1.516 1.382 7.387 1.00 63.41 187 GLY A N 1
ATOM 1375 C CA . GLY A 1 187 ? -0.588 1.201 8.506 1.00 63.41 187 GLY A CA 1
ATOM 1376 C C . GLY A 1 187 ? -1.126 0.240 9.571 1.00 63.41 187 GLY A C 1
ATOM 1377 O O . GLY A 1 187 ? -2.011 -0.569 9.297 1.00 63.41 187 GLY A O 1
ATOM 1378 N N . GLY A 1 188 ? -0.567 0.308 10.782 1.00 62.78 188 GLY A N 1
ATOM 1379 C CA . GLY A 1 188 ? -0.794 -0.678 11.848 1.00 62.78 188 GLY A CA 1
ATOM 1380 C C . GLY A 1 188 ? -1.552 -0.182 13.076 1.00 62.78 188 GLY A C 1
ATOM 1381 O O . GLY A 1 188 ? -1.790 1.009 13.253 1.00 62.78 188 GLY A O 1
ATOM 1382 N N . THR A 1 189 ? -1.902 -1.123 13.960 1.00 55.38 189 THR A N 1
ATOM 1383 C CA . THR A 1 189 ? -2.478 -0.843 15.286 1.00 55.38 189 THR A CA 1
ATOM 1384 C C . THR A 1 189 ? -1.393 -0.410 16.278 1.00 55.38 189 THR A C 1
ATOM 1386 O O . THR A 1 189 ? -0.344 -1.041 16.370 1.00 55.38 189 THR A O 1
ATOM 1389 N N . PHE A 1 190 ? -1.668 0.646 17.039 1.00 54.09 190 PHE A N 1
ATOM 1390 C CA . PHE A 1 190 ? -0.765 1.266 18.012 1.00 54.09 190 PHE A CA 1
ATOM 1391 C C . PHE A 1 190 ? -0.486 0.381 19.265 1.00 54.09 190 PHE A C 1
ATOM 1393 O O . PHE A 1 190 ? -1.387 -0.331 19.715 1.00 54.09 190 PHE A O 1
ATOM 1400 N N . GLY A 1 191 ? 0.742 0.389 19.828 1.00 50.12 191 GLY A N 1
ATOM 1401 C CA . GLY A 1 191 ? 1.163 -0.498 20.943 1.00 50.12 191 GLY A CA 1
ATOM 1402 C C . GLY A 1 191 ? 2.649 -0.442 21.409 1.00 50.12 191 GLY A C 1
ATOM 1403 O O . GLY A 1 191 ? 3.573 -0.245 20.629 1.00 50.12 191 GLY A O 1
ATOM 1404 N N . ALA A 1 192 ? 2.835 -0.651 22.727 1.00 43.88 192 ALA A N 1
ATOM 1405 C CA . ALA A 1 192 ? 3.952 -0.313 23.657 1.00 43.88 192 ALA A CA 1
ATOM 1406 C C . ALA A 1 192 ? 5.352 -0.984 23.463 1.00 43.88 192 ALA A C 1
ATOM 1408 O O . ALA A 1 192 ? 5.406 -2.114 22.984 1.00 43.88 192 ALA A O 1
ATOM 1409 N N . THR A 1 193 ? 6.530 -0.495 23.935 1.00 44.88 193 THR A N 1
ATOM 1410 C CA . THR A 1 193 ? 7.004 0.735 24.648 1.00 44.88 193 THR A CA 1
ATOM 1411 C C . THR A 1 193 ? 8.552 0.879 24.583 1.00 44.88 193 THR A C 1
ATOM 1413 O O . THR A 1 193 ? 9.264 -0.116 24.711 1.00 44.88 193 THR A O 1
ATOM 1416 N N . ASN A 1 194 ? 9.014 2.147 24.608 1.00 44.34 194 ASN A N 1
ATOM 1417 C CA . ASN A 1 194 ? 10.297 2.747 25.065 1.00 44.34 194 ASN A CA 1
ATOM 1418 C C . ASN A 1 194 ? 11.551 2.800 24.148 1.00 44.34 194 ASN A C 1
ATOM 1420 O O . ASN A 1 194 ? 12.370 1.888 24.177 1.00 44.34 194 ASN A O 1
ATOM 1424 N N . GLY A 1 195 ? 11.819 3.988 23.562 1.00 48.69 195 GLY A N 1
ATOM 1425 C CA . GLY A 1 195 ? 13.060 4.754 23.823 1.00 48.69 195 GLY A CA 1
ATOM 1426 C C . GLY A 1 195 ? 14.076 4.987 22.684 1.00 48.69 195 GLY A C 1
ATOM 1427 O O . GLY A 1 195 ? 15.093 4.292 22.646 1.00 48.69 195 GLY A O 1
ATOM 1428 N N . SER A 1 196 ? 13.828 5.944 21.773 1.00 49.69 196 SER A N 1
ATOM 1429 C CA . SER A 1 196 ? 14.831 6.824 21.114 1.00 49.69 196 SER A CA 1
ATOM 1430 C C . SER A 1 196 ? 14.146 7.839 20.190 1.00 49.69 196 SER A C 1
ATOM 1432 O O . SER A 1 196 ? 13.244 7.461 19.452 1.00 49.69 196 SER A O 1
ATOM 1434 N N . THR A 1 197 ? 14.602 9.095 20.174 1.00 48.78 197 THR A N 1
ATOM 1435 C CA . THR A 1 197 ? 14.224 10.049 19.116 1.00 48.78 197 THR A CA 1
ATOM 1436 C C . THR A 1 197 ? 14.610 9.479 17.748 1.00 48.78 197 THR A C 1
ATOM 1438 O O . THR A 1 197 ? 15.579 8.728 17.657 1.00 48.78 197 THR A O 1
ATOM 1441 N N . GLU A 1 198 ? 13.827 9.814 16.721 1.00 57.59 198 GLU A N 1
ATOM 1442 C CA . GLU A 1 198 ? 14.028 9.423 15.317 1.00 57.59 198 GLU A CA 1
ATOM 1443 C C . GLU A 1 198 ? 13.828 7.924 15.001 1.00 57.59 198 GLU A C 1
ATOM 1445 O O . GLU A 1 198 ? 14.604 7.055 15.393 1.00 57.59 198 GLU A O 1
ATOM 1450 N N . ASN A 1 199 ? 12.791 7.625 14.208 1.00 67.19 199 ASN A N 1
ATOM 1451 C CA . ASN A 1 199 ? 12.591 6.342 13.523 1.00 67.19 199 ASN A CA 1
ATOM 1452 C C . ASN A 1 199 ? 12.402 6.613 12.028 1.00 67.19 199 ASN A C 1
ATOM 1454 O O . ASN A 1 199 ? 11.752 7.594 11.667 1.00 67.19 199 ASN A O 1
ATOM 1458 N N . GLY A 1 200 ? 12.931 5.729 11.179 1.00 75.38 200 GLY A N 1
ATOM 1459 C CA . GLY A 1 200 ? 12.769 5.798 9.729 1.00 75.38 200 GLY A CA 1
ATOM 1460 C C . GLY A 1 200 ? 12.141 4.525 9.175 1.00 75.38 200 GLY A C 1
ATOM 1461 O O . GLY A 1 200 ? 12.416 3.442 9.684 1.00 75.38 200 GLY A O 1
ATOM 1462 N N . PHE A 1 201 ? 11.339 4.655 8.124 1.00 78.75 201 PHE A N 1
ATOM 1463 C CA . PHE A 1 201 ? 10.719 3.556 7.377 1.00 78.75 201 PHE A CA 1
ATOM 1464 C C . PHE A 1 201 ? 10.695 3.881 5.887 1.00 78.75 201 PHE A C 1
ATOM 1466 O O . PHE A 1 201 ? 10.795 5.048 5.501 1.00 78.75 201 PHE A O 1
ATOM 1473 N N . ASN A 1 202 ? 10.600 2.859 5.036 1.00 80.69 202 ASN A N 1
ATOM 1474 C CA . ASN A 1 202 ? 10.416 3.095 3.604 1.00 80.69 202 ASN A CA 1
ATOM 1475 C C . ASN A 1 202 ? 8.938 3.008 3.253 1.00 80.69 202 ASN A C 1
ATOM 1477 O O . ASN A 1 202 ? 8.254 2.100 3.714 1.00 80.69 202 ASN A O 1
ATOM 1481 N N . VAL A 1 203 ? 8.500 3.892 2.366 1.00 85.69 203 VAL A N 1
ATOM 1482 C CA . VAL A 1 203 ? 7.252 3.769 1.617 1.00 85.69 203 VAL A CA 1
ATOM 1483 C C . VAL A 1 203 ? 7.614 3.460 0.171 1.00 85.69 203 VAL A C 1
ATOM 1485 O O . VAL A 1 203 ? 8.376 4.198 -0.455 1.00 85.69 203 VAL A O 1
ATOM 1488 N N . ILE A 1 204 ? 7.104 2.351 -0.351 1.00 83.31 204 ILE A N 1
ATOM 1489 C CA . ILE A 1 204 ? 7.309 1.913 -1.732 1.00 83.31 204 ILE A CA 1
ATOM 1490 C C . ILE A 1 204 ? 5.975 2.038 -2.451 1.00 83.31 204 ILE A C 1
ATOM 1492 O O . ILE A 1 204 ? 5.019 1.366 -2.074 1.00 83.31 204 ILE A O 1
ATOM 1496 N N . ASN A 1 205 ? 5.918 2.870 -3.486 1.00 80.94 205 ASN A N 1
ATOM 1497 C CA . ASN A 1 205 ? 4.737 3.002 -4.323 1.00 80.94 205 ASN A CA 1
ATOM 1498 C C . ASN A 1 205 ? 4.739 1.953 -5.433 1.00 80.94 205 ASN A C 1
ATOM 1500 O O . ASN A 1 205 ? 5.606 1.949 -6.305 1.00 80.94 205 ASN A O 1
ATOM 1504 N N . ILE A 1 206 ? 3.742 1.076 -5.384 1.00 72.31 206 ILE A N 1
ATOM 1505 C CA . ILE A 1 206 ? 3.528 -0.031 -6.319 1.00 72.31 206 ILE A CA 1
ATOM 1506 C C . ILE A 1 206 ? 2.282 0.165 -7.195 1.00 72.31 206 ILE A C 1
ATOM 1508 O O . ILE A 1 206 ? 2.004 -0.688 -8.031 1.00 72.31 206 ILE A O 1
ATOM 1512 N N . SER A 1 207 ? 1.576 1.290 -7.044 1.00 60.16 207 SER A N 1
ATOM 1513 C CA . SER A 1 207 ? 0.280 1.563 -7.683 1.00 60.16 207 SER A CA 1
ATOM 1514 C C . SER A 1 207 ? 0.340 1.945 -9.166 1.00 60.16 207 SER A C 1
ATOM 1516 O O . SER A 1 207 ? -0.689 2.057 -9.818 1.00 60.16 207 SER A O 1
ATOM 1518 N N . GLY A 1 208 ? 1.529 2.222 -9.709 1.00 61.28 208 GLY A N 1
ATOM 1519 C CA . GLY A 1 208 ? 1.683 2.714 -11.085 1.00 61.28 208 GLY A CA 1
ATOM 1520 C C . GLY A 1 208 ? 1.316 4.191 -11.304 1.00 61.28 208 GLY A C 1
ATOM 1521 O O . GLY A 1 208 ? 1.625 4.715 -12.372 1.00 61.28 208 GLY A O 1
ATOM 1522 N N . PHE A 1 209 ? 0.765 4.877 -10.298 1.00 65.50 209 PHE A N 1
ATOM 1523 C CA . PHE A 1 209 ? 0.452 6.311 -10.305 1.00 65.50 209 PHE A CA 1
ATOM 1524 C C . PHE A 1 209 ? 1.165 7.034 -9.166 1.00 65.50 209 PHE A C 1
ATOM 1526 O O . PHE A 1 209 ? 1.630 6.405 -8.217 1.00 65.50 209 PHE A O 1
ATOM 1533 N N . ASP A 1 210 ? 1.252 8.359 -9.238 1.00 76.69 210 ASP A N 1
ATOM 1534 C CA . ASP A 1 210 ? 1.755 9.153 -8.123 1.00 76.69 210 ASP A CA 1
ATOM 1535 C C . ASP A 1 210 ? 0.749 9.112 -6.964 1.00 76.69 210 ASP A C 1
ATOM 1537 O O . ASP A 1 210 ? -0.461 9.248 -7.147 1.00 76.69 210 ASP A O 1
ATOM 1541 N N . ILE A 1 211 ? 1.255 8.913 -5.750 1.00 79.94 211 ILE A N 1
ATOM 1542 C CA . ILE A 1 211 ? 0.454 8.894 -4.525 1.00 79.94 211 ILE A CA 1
ATOM 1543 C C . ILE A 1 211 ? 0.781 10.132 -3.713 1.00 79.94 211 ILE A C 1
ATOM 1545 O O . ILE A 1 211 ? 1.948 10.480 -3.563 1.00 79.94 211 ILE A O 1
ATOM 1549 N N . GLN A 1 212 ? -0.233 10.764 -3.139 1.00 85.00 212 GLN A N 1
ATOM 1550 C CA . GLN A 1 212 ? -0.064 11.852 -2.193 1.00 85.00 212 GLN A CA 1
ATOM 1551 C C . GLN A 1 212 ? -0.436 11.410 -0.779 1.00 85.00 212 GLN A C 1
ATOM 1553 O O . GLN A 1 212 ? -1.495 10.829 -0.556 1.00 85.00 212 GLN A O 1
ATOM 1558 N N . ILE A 1 213 ? 0.445 11.691 0.179 1.00 87.25 213 ILE A N 1
ATOM 1559 C CA . ILE A 1 213 ? 0.220 11.490 1.611 1.00 87.25 213 ILE A CA 1
ATOM 1560 C C . ILE A 1 213 ? -0.110 12.846 2.230 1.00 87.25 213 ILE A C 1
ATOM 1562 O O . ILE A 1 213 ? 0.707 13.770 2.197 1.00 87.25 213 ILE A O 1
ATOM 1566 N N . ASN A 1 214 ? -1.302 12.954 2.811 1.00 82.06 214 ASN A N 1
ATOM 1567 C CA . ASN A 1 214 ? -1.803 14.197 3.402 1.00 82.06 214 ASN A CA 1
ATOM 1568 C C . ASN A 1 214 ? -1.469 14.290 4.894 1.00 82.06 214 ASN A C 1
ATOM 1570 O O . ASN A 1 214 ? -1.007 15.325 5.375 1.00 82.06 214 ASN A O 1
ATOM 1574 N N . THR A 1 215 ? -1.674 13.190 5.619 1.00 85.38 215 THR A N 1
ATOM 1575 C CA . THR A 1 215 ? -1.476 13.118 7.068 1.00 85.38 215 THR A CA 1
ATOM 1576 C C . THR A 1 215 ? -0.701 11.860 7.422 1.00 85.38 215 THR A C 1
ATOM 1578 O O . THR A 1 215 ? -1.013 10.775 6.932 1.00 85.38 215 THR A O 1
ATOM 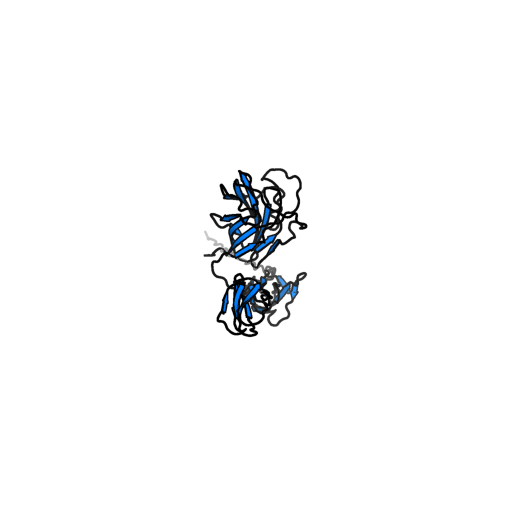1581 N N . ILE A 1 216 ? 0.274 11.997 8.321 1.00 87.81 216 ILE A N 1
ATOM 1582 C CA . ILE A 1 216 ? 0.881 10.865 9.029 1.00 87.81 216 ILE A CA 1
ATOM 1583 C C . ILE A 1 216 ? 0.462 10.948 10.496 1.00 87.81 216 ILE A C 1
ATOM 1585 O O . ILE A 1 216 ? 0.651 11.973 11.146 1.00 87.81 216 ILE A O 1
ATOM 1589 N N . ASN A 1 217 ? -0.108 9.868 11.015 1.00 87.50 217 ASN A N 1
ATOM 1590 C CA . ASN A 1 217 ? -0.406 9.685 12.427 1.00 87.50 217 ASN A CA 1
ATOM 1591 C C . ASN A 1 217 ? 0.741 8.916 13.076 1.00 87.50 217 ASN A C 1
ATOM 1593 O O . ASN A 1 217 ? 0.911 7.716 12.847 1.00 87.50 217 ASN A O 1
ATOM 1597 N N . TRP A 1 218 ? 1.510 9.619 13.898 1.00 85.25 218 TRP A N 1
ATOM 1598 C CA . TRP A 1 218 ? 2.664 9.070 14.597 1.00 85.25 218 TRP A CA 1
ATOM 1599 C C . TRP A 1 218 ? 2.281 8.520 15.958 1.00 85.25 218 TRP A C 1
ATOM 1601 O O . TRP A 1 218 ? 1.556 9.166 16.712 1.00 85.25 218 TRP A O 1
ATOM 1611 N N . GLU A 1 219 ? 2.848 7.379 16.325 1.00 80.00 219 GLU A N 1
ATOM 1612 C CA . GLU A 1 219 ? 2.758 6.887 17.693 1.00 80.00 219 GLU A CA 1
ATOM 1613 C C . GLU A 1 219 ? 3.796 7.573 18.595 1.00 80.00 219 GLU A C 1
ATOM 1615 O O . GLU A 1 219 ? 4.905 7.075 18.833 1.00 80.00 219 GLU A O 1
ATOM 1620 N N . TRP A 1 220 ? 3.437 8.759 19.085 1.00 82.25 220 TRP A N 1
ATOM 1621 C CA . TRP A 1 220 ? 4.191 9.468 20.113 1.00 82.25 220 TRP A CA 1
ATOM 1622 C C . TRP A 1 220 ? 3.510 9.311 21.470 1.00 82.25 220 TRP A C 1
ATOM 1624 O O . TRP A 1 220 ? 2.364 9.711 21.668 1.00 82.25 220 TRP A O 1
ATOM 1634 N N . ASP A 1 221 ? 4.251 8.746 22.419 1.00 77.88 221 ASP A N 1
ATOM 1635 C CA . ASP A 1 221 ? 3.748 8.375 23.737 1.00 77.88 221 ASP A CA 1
ATOM 1636 C C . ASP A 1 221 ? 3.570 9.595 24.644 1.00 77.88 221 ASP A C 1
ATOM 1638 O O . ASP A 1 221 ? 2.622 9.650 25.424 1.00 77.88 221 ASP A O 1
ATOM 1642 N N . LEU A 1 222 ? 4.508 10.549 24.610 1.00 84.75 222 LEU A N 1
ATOM 1643 C CA . LEU A 1 222 ? 4.577 11.674 25.547 1.00 84.75 222 LEU A CA 1
ATOM 1644 C C . LEU A 1 222 ? 5.347 12.859 24.949 1.00 84.75 222 LEU A C 1
ATOM 1646 O O . LEU A 1 222 ? 6.145 12.705 24.026 1.00 84.75 222 LEU A O 1
ATOM 1650 N N . GLY A 1 223 ? 5.156 14.032 25.557 1.00 88.38 223 GLY A N 1
ATOM 1651 C CA . GLY A 1 223 ? 5.960 15.229 25.320 1.00 88.38 223 GLY A CA 1
ATOM 1652 C C . GLY A 1 223 ? 5.311 16.265 24.405 1.00 88.38 223 GLY A C 1
ATOM 1653 O O . GLY A 1 223 ? 4.299 16.021 23.750 1.00 88.38 223 GLY A O 1
ATOM 1654 N N . THR A 1 224 ? 5.930 17.442 24.380 1.00 91.81 224 THR A N 1
ATOM 1655 C CA . THR A 1 224 ? 5.585 18.557 23.494 1.00 91.81 224 THR A CA 1
ATOM 1656 C C . THR A 1 224 ? 6.872 19.089 22.884 1.00 91.81 224 THR A C 1
ATOM 1658 O O . THR A 1 224 ? 7.911 19.098 23.556 1.00 91.81 224 THR A O 1
ATOM 1661 N N . GLY A 1 225 ? 6.823 19.519 21.629 1.00 91.06 225 GLY A N 1
ATOM 1662 C CA . GLY A 1 225 ? 8.010 19.977 20.926 1.00 91.06 225 GLY A CA 1
ATOM 1663 C C . GLY A 1 225 ? 7.769 20.355 19.475 1.00 91.06 225 GLY A C 1
ATOM 1664 O O . GLY A 1 225 ? 6.650 20.266 18.969 1.00 91.06 225 GLY A O 1
ATOM 1665 N N . ASP A 1 226 ? 8.844 20.764 18.815 1.00 90.81 226 ASP A N 1
ATOM 1666 C CA . ASP A 1 226 ? 8.866 20.944 17.369 1.00 90.81 226 ASP A CA 1
ATOM 1667 C C . ASP A 1 226 ? 9.423 19.674 16.719 1.00 90.81 226 ASP A C 1
ATOM 1669 O O . ASP A 1 226 ? 10.438 19.136 17.170 1.00 90.81 226 ASP A O 1
ATOM 1673 N N . VAL A 1 227 ? 8.770 19.202 15.658 1.00 89.12 227 VAL A N 1
ATOM 1674 C CA . VAL A 1 227 ? 9.145 17.980 14.936 1.00 89.12 227 VAL A CA 1
ATOM 1675 C C . VAL A 1 227 ? 9.352 18.287 13.465 1.00 89.12 227 VAL A C 1
ATOM 1677 O O . VAL A 1 227 ? 8.466 18.825 12.807 1.00 89.12 227 VAL A O 1
ATOM 1680 N N . ALA A 1 228 ? 10.504 17.906 12.929 1.00 88.38 228 ALA A N 1
ATOM 1681 C CA . ALA A 1 228 ? 10.745 17.896 11.497 1.00 88.38 228 ALA A CA 1
ATOM 1682 C C . ALA A 1 228 ? 10.385 16.523 10.931 1.00 88.38 228 ALA A C 1
ATOM 1684 O O . ALA A 1 228 ? 10.917 15.514 11.382 1.00 88.38 228 ALA A O 1
ATOM 1685 N N . VAL A 1 229 ? 9.515 16.473 9.925 1.00 88.38 229 VAL A N 1
ATOM 1686 C CA . VAL A 1 229 ? 9.381 15.280 9.086 1.00 88.38 229 VAL A CA 1
ATOM 1687 C C . VAL A 1 229 ? 10.432 15.361 7.990 1.00 88.38 229 VAL A C 1
ATOM 1689 O O . VAL A 1 229 ? 10.535 16.354 7.267 1.00 88.38 229 VAL A O 1
ATOM 1692 N N . MET A 1 230 ? 11.228 14.306 7.894 1.00 85.06 230 MET A N 1
ATOM 1693 C CA . MET A 1 230 ? 12.359 14.176 6.993 1.00 85.06 230 MET A CA 1
ATOM 1694 C C . MET A 1 230 ? 12.016 13.177 5.895 1.00 85.06 230 MET A C 1
ATOM 1696 O O . MET A 1 230 ? 11.415 12.136 6.169 1.00 85.06 230 MET A O 1
ATOM 1700 N N . ILE A 1 231 ? 12.456 13.458 4.670 1.00 85.88 231 ILE A N 1
ATOM 1701 C CA . ILE A 1 231 ? 12.366 12.510 3.560 1.00 85.88 231 ILE A CA 1
ATOM 1702 C C . ILE A 1 231 ? 13.732 12.257 2.940 1.00 85.88 231 ILE A C 1
ATOM 1704 O O . ILE A 1 231 ? 14.578 13.150 2.875 1.00 85.88 231 ILE A O 1
ATOM 1708 N N . GLN A 1 232 ? 13.931 11.046 2.437 1.00 79.94 232 GLN A N 1
ATOM 1709 C CA . GLN A 1 232 ? 15.068 10.703 1.599 1.00 79.94 232 GLN A CA 1
ATOM 1710 C C . GLN A 1 232 ? 14.571 10.063 0.295 1.00 79.94 232 GLN A C 1
ATOM 1712 O O . GLN A 1 232 ? 14.130 8.910 0.299 1.00 79.94 232 GLN A O 1
ATOM 1717 N N . PRO A 1 233 ? 14.637 10.788 -0.834 1.00 70.56 233 PRO A N 1
ATOM 1718 C CA . PRO A 1 233 ? 14.273 10.243 -2.135 1.00 70.56 233 PRO A CA 1
ATOM 1719 C C . PRO A 1 233 ? 15.444 9.443 -2.724 1.00 70.56 233 PRO A C 1
ATOM 1721 O O . PRO A 1 233 ? 16.482 10.027 -3.030 1.00 70.56 233 PRO A O 1
ATOM 1724 N N . THR A 1 234 ? 15.314 8.115 -2.857 1.00 63.50 234 THR A N 1
ATOM 1725 C CA . THR A 1 234 ? 16.116 7.201 -3.716 1.00 63.50 234 THR A CA 1
ATOM 1726 C C . THR A 1 234 ? 15.720 5.726 -3.489 1.00 63.50 234 THR A C 1
ATOM 1728 O O . THR A 1 234 ? 15.151 5.365 -2.469 1.00 63.50 234 THR A O 1
ATOM 1731 N N . GLY A 1 235 ? 15.976 4.851 -4.468 1.00 56.19 235 GLY A N 1
ATOM 1732 C CA . GLY A 1 235 ? 15.468 3.472 -4.484 1.00 56.19 235 GLY A CA 1
ATOM 1733 C C . GLY A 1 235 ? 15.936 2.563 -3.341 1.00 56.19 235 GLY A C 1
ATOM 1734 O O . GLY A 1 235 ? 17.052 2.699 -2.846 1.00 56.19 235 GLY A O 1
ATOM 1735 N N . GLY A 1 236 ? 15.069 1.604 -2.990 1.00 53.81 236 GLY A N 1
ATOM 1736 C CA . GLY A 1 236 ? 15.317 0.330 -2.299 1.00 53.81 236 GLY A CA 1
ATOM 1737 C C . GLY A 1 236 ? 15.830 0.379 -0.864 1.00 53.81 236 GLY A C 1
ATOM 1738 O O . GLY A 1 236 ? 15.584 -0.566 -0.118 1.00 53.81 236 GLY A O 1
ATOM 1739 N N . THR A 1 237 ? 16.549 1.443 -0.484 1.00 57.16 237 THR A N 1
ATOM 1740 C CA . THR A 1 237 ? 17.444 1.407 0.662 1.00 57.16 237 THR A CA 1
ATOM 1741 C C . THR A 1 237 ? 17.599 2.757 1.412 1.00 57.16 237 THR A C 1
ATOM 1743 O O . THR A 1 237 ? 18.673 3.100 1.906 1.00 57.16 237 THR A O 1
ATOM 1746 N N . VAL A 1 238 ? 16.556 3.581 1.499 1.00 64.81 238 VAL A N 1
ATOM 1747 C CA . VAL A 1 238 ? 16.699 4.982 1.957 1.00 64.81 238 VAL A CA 1
ATOM 1748 C C . VAL A 1 238 ? 16.496 5.194 3.449 1.00 64.81 238 VAL A C 1
ATOM 1750 O O . VAL A 1 238 ? 17.277 5.892 4.082 1.00 64.81 238 VAL A O 1
ATOM 1753 N N . ALA A 1 239 ? 15.555 4.502 4.079 1.00 60.25 239 ALA A N 1
ATOM 1754 C CA . ALA A 1 239 ? 15.307 4.668 5.508 1.00 60.25 239 ALA A CA 1
ATOM 1755 C C . ALA A 1 239 ? 16.405 4.106 6.428 1.00 60.25 239 ALA A C 1
ATOM 1757 O O . ALA A 1 239 ? 16.268 4.190 7.642 1.00 60.25 239 ALA A O 1
ATOM 1758 N N . ASN A 1 240 ? 17.458 3.498 5.872 1.00 59.34 240 ASN A N 1
ATOM 1759 C CA . ASN A 1 240 ? 18.577 2.892 6.598 1.00 59.34 240 ASN A CA 1
ATOM 1760 C C . ASN A 1 240 ? 19.929 3.344 6.009 1.00 59.34 240 ASN A C 1
ATOM 1762 O O . ASN A 1 240 ? 20.869 2.581 5.785 1.00 59.34 240 ASN A O 1
ATOM 1766 N N . ALA A 1 241 ? 20.021 4.645 5.719 1.00 56.03 241 ALA A N 1
ATOM 1767 C CA . ALA A 1 241 ? 21.290 5.281 5.405 1.00 56.03 241 ALA A CA 1
ATOM 1768 C C . ALA A 1 241 ? 22.186 5.318 6.657 1.00 56.03 241 ALA A C 1
ATOM 1770 O O . ALA A 1 241 ? 21.806 5.819 7.712 1.00 56.03 241 ALA A O 1
ATOM 1771 N N . SER A 1 242 ? 23.429 4.846 6.523 1.00 52.34 242 SER A N 1
ATOM 1772 C CA . SER A 1 242 ? 24.460 4.873 7.579 1.00 52.34 242 SER A CA 1
ATOM 1773 C C . SER A 1 242 ? 24.951 6.284 7.942 1.00 52.34 242 SER A C 1
ATOM 1775 O O . SER A 1 242 ? 25.829 6.451 8.789 1.00 52.34 242 SER A O 1
ATOM 1777 N N . SER A 1 243 ? 24.399 7.303 7.285 1.00 55.53 243 SER A N 1
ATOM 1778 C CA . SER A 1 243 ? 24.598 8.719 7.562 1.00 55.53 243 SER A CA 1
ATOM 1779 C C . SER A 1 243 ? 23.349 9.485 7.130 1.00 55.53 243 SER A C 1
ATOM 1781 O O . SER A 1 243 ? 22.716 9.096 6.151 1.00 55.53 243 SER A O 1
ATOM 1783 N N . GLY A 1 244 ? 23.052 10.624 7.761 1.00 59.16 244 GLY A N 1
ATOM 1784 C CA . GLY A 1 244 ? 21.972 11.522 7.322 1.00 59.16 244 GLY A CA 1
ATOM 1785 C C . GLY A 1 244 ? 22.191 12.189 5.950 1.00 59.16 244 GLY A C 1
ATOM 1786 O O . GLY A 1 244 ? 21.462 13.109 5.591 1.00 59.16 244 GLY A O 1
ATOM 1787 N N . ALA A 1 245 ? 23.198 11.775 5.172 1.00 62.00 245 ALA A N 1
ATOM 1788 C CA . ALA A 1 245 ? 23.432 12.288 3.829 1.00 62.00 245 ALA A CA 1
ATOM 1789 C C . ALA A 1 245 ? 22.281 11.885 2.890 1.00 62.00 245 ALA A C 1
ATOM 1791 O O . ALA A 1 245 ? 22.011 10.702 2.702 1.00 62.00 245 ALA A O 1
ATOM 1792 N N . GLY A 1 246 ? 21.629 12.878 2.279 1.00 69.62 246 GLY A N 1
ATOM 1793 C CA . GLY A 1 246 ? 20.502 12.681 1.360 1.00 69.62 246 GLY A CA 1
ATOM 1794 C C . GLY A 1 246 ? 19.120 12.833 2.002 1.00 69.62 246 GLY A C 1
ATOM 1795 O O . GLY A 1 246 ? 18.145 12.948 1.264 1.00 69.62 246 GLY A O 1
ATOM 1796 N N . TRP A 1 247 ? 19.035 12.907 3.334 1.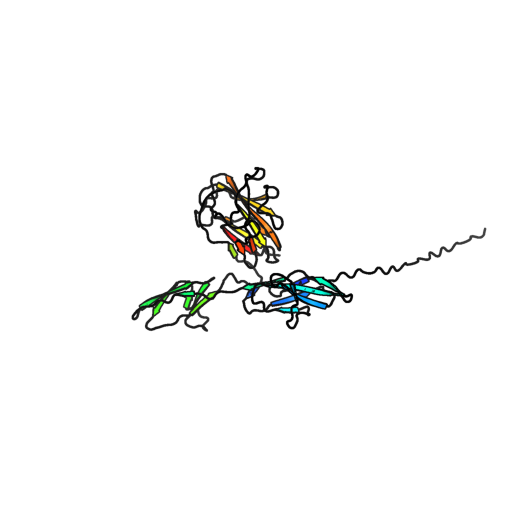00 78.38 247 TRP A N 1
ATOM 1797 C CA . TRP A 1 247 ? 17.811 13.317 4.020 1.00 78.38 247 TRP A CA 1
ATOM 1798 C C . TRP A 1 247 ? 17.620 14.826 3.908 1.00 78.38 247 TRP A C 1
ATOM 1800 O O . TRP A 1 247 ? 18.557 15.605 4.101 1.00 78.38 247 TRP A O 1
ATOM 1810 N N . ILE A 1 248 ? 16.392 15.238 3.628 1.00 81.38 248 ILE A N 1
ATOM 1811 C CA . ILE A 1 248 ? 15.973 16.636 3.602 1.00 81.38 248 ILE A CA 1
ATOM 1812 C C . ILE A 1 248 ? 14.776 16.823 4.529 1.00 81.38 248 ILE A C 1
ATOM 1814 O O . ILE A 1 248 ? 13.942 15.928 4.663 1.00 81.38 248 ILE A O 1
ATOM 1818 N N . VAL A 1 249 ? 14.691 17.990 5.167 1.00 86.69 249 VAL A N 1
ATOM 1819 C CA . VAL A 1 249 ? 13.487 18.388 5.906 1.00 86.69 249 VAL A CA 1
ATOM 1820 C C . VAL A 1 249 ? 12.381 18.614 4.884 1.00 86.69 249 VAL A C 1
ATOM 1822 O O . VAL A 1 249 ? 12.534 19.459 4.002 1.00 86.69 249 VAL A O 1
ATOM 1825 N N . TYR A 1 250 ? 11.292 17.858 4.998 1.00 89.19 250 TYR A N 1
ATOM 1826 C CA . TYR A 1 250 ? 10.098 18.069 4.190 1.00 89.19 250 TYR A CA 1
ATOM 1827 C C . TYR A 1 250 ? 9.240 19.187 4.784 1.00 89.19 250 TYR A C 1
ATOM 1829 O O . TYR A 1 250 ? 8.965 20.184 4.123 1.00 89.19 250 TYR A O 1
ATOM 1837 N N . GLU A 1 251 ? 8.894 19.061 6.065 1.00 92.88 251 GLU A N 1
ATOM 1838 C CA . GLU A 1 251 ? 8.124 20.062 6.800 1.00 92.88 251 GLU A CA 1
ATOM 1839 C C . GLU A 1 251 ? 8.513 20.043 8.282 1.00 92.88 251 GLU A C 1
ATOM 1841 O O . GLU A 1 251 ? 8.909 19.008 8.819 1.00 92.88 251 GLU A O 1
ATOM 1846 N N . THR A 1 252 ? 8.436 21.194 8.951 1.00 92.88 252 THR A N 1
ATOM 1847 C CA . THR A 1 252 ? 8.617 21.295 10.404 1.00 92.88 252 THR A CA 1
ATOM 1848 C C . THR A 1 252 ? 7.311 21.721 11.050 1.00 92.88 252 THR A C 1
ATOM 1850 O O . THR A 1 252 ? 6.794 22.802 10.780 1.00 92.88 252 THR A O 1
ATOM 1853 N N . PHE A 1 253 ? 6.817 20.873 11.940 1.00 91.25 253 PHE A N 1
ATOM 1854 C CA . PHE A 1 253 ? 5.625 21.080 12.737 1.00 91.25 253 PHE A CA 1
ATOM 1855 C C . PHE A 1 253 ? 6.014 21.674 14.083 1.00 91.25 253 PHE A C 1
ATOM 1857 O O . PHE A 1 253 ? 6.823 21.101 14.811 1.00 91.25 253 PHE A O 1
ATOM 1864 N N . THR A 1 254 ? 5.444 22.823 14.428 1.00 94.00 254 THR A N 1
ATOM 1865 C CA . THR A 1 254 ? 5.783 23.524 15.671 1.00 94.00 254 THR A CA 1
ATOM 1866 C C . THR A 1 254 ? 4.787 23.231 16.782 1.00 94.00 254 THR A C 1
ATOM 1868 O O . THR A 1 254 ? 3.583 23.204 16.532 1.00 94.00 254 THR A O 1
ATOM 1871 N N . SER A 1 255 ? 5.269 23.135 18.023 1.00 92.75 255 SER A N 1
ATOM 1872 C CA . SER A 1 255 ? 4.436 22.998 19.231 1.00 92.75 255 SER A CA 1
ATOM 1873 C C . SER A 1 255 ? 3.465 21.808 19.205 1.00 92.75 255 SER A C 1
ATOM 1875 O O . SER A 1 255 ? 2.373 21.877 19.777 1.00 92.75 255 SER A O 1
ATOM 1877 N N . ILE A 1 256 ? 3.856 20.704 18.568 1.00 92.69 256 ILE A N 1
ATOM 1878 C CA . ILE A 1 256 ? 3.071 19.471 18.581 1.00 92.69 256 ILE A CA 1
ATOM 1879 C C . ILE A 1 256 ? 3.111 18.865 19.979 1.00 92.69 256 ILE A C 1
ATOM 1881 O O . ILE A 1 256 ? 4.147 18.859 20.641 1.00 92.69 256 ILE A O 1
ATOM 1885 N N . THR A 1 257 ? 1.969 18.364 20.440 1.00 92.69 257 THR A N 1
ATOM 1886 C CA . THR A 1 257 ? 1.851 17.604 21.686 1.00 92.69 257 THR A CA 1
ATOM 1887 C C . THR A 1 257 ? 1.448 16.181 21.345 1.00 92.69 257 THR A C 1
ATOM 1889 O O . THR A 1 257 ? 0.493 15.981 20.600 1.00 92.69 257 THR A O 1
ATOM 1892 N N . ALA A 1 258 ? 2.186 15.213 21.879 1.00 89.75 258 ALA A N 1
ATOM 1893 C CA . ALA A 1 258 ? 1.897 13.798 21.717 1.00 89.75 258 ALA A CA 1
ATOM 1894 C C . ALA A 1 258 ? 0.507 13.456 22.280 1.00 89.75 258 ALA A C 1
ATOM 1896 O O . ALA A 1 258 ? 0.176 13.848 23.403 1.00 89.75 258 ALA A O 1
ATOM 1897 N N . ASN A 1 259 ? -0.290 12.706 21.517 1.00 88.44 259 ASN A N 1
ATOM 1898 C CA . ASN A 1 259 ? -1.646 12.311 21.910 1.00 88.44 259 ASN A CA 1
ATOM 1899 C C . ASN A 1 259 ? -1.681 11.214 22.982 1.00 88.44 259 ASN A C 1
ATOM 1901 O O . ASN A 1 259 ? -2.734 10.971 23.574 1.00 88.44 259 ASN A O 1
ATOM 1905 N N . GLY A 1 260 ? -0.538 10.601 23.282 1.00 80.81 260 GLY A N 1
ATOM 1906 C CA . GLY A 1 260 ? -0.443 9.548 24.277 1.00 80.81 260 GLY A CA 1
ATOM 1907 C C . GLY A 1 260 ? -0.288 8.177 23.641 1.00 80.81 260 GLY A C 1
ATOM 1908 O O . GLY A 1 260 ? -0.612 7.966 22.476 1.00 80.81 260 GLY A O 1
ATOM 1909 N N . ALA A 1 261 ? 0.165 7.223 24.448 1.00 76.56 261 ALA A N 1
ATOM 1910 C CA . ALA A 1 261 ? 0.296 5.840 24.019 1.00 76.56 261 ALA A CA 1
ATOM 1911 C C . ALA A 1 261 ? -1.024 5.275 23.462 1.00 76.56 261 ALA A C 1
ATOM 1913 O O . ALA A 1 261 ? -2.114 5.487 24.002 1.00 76.56 261 ALA A O 1
ATOM 1914 N N . ASN A 1 262 ? -0.888 4.457 22.435 1.00 71.69 262 ASN A N 1
ATOM 1915 C CA . ASN A 1 262 ? -1.915 3.828 21.616 1.00 71.69 262 ASN A CA 1
ATOM 1916 C C . ASN A 1 262 ? -2.791 4.807 20.818 1.00 71.69 262 ASN A C 1
ATOM 1918 O O . ASN A 1 262 ? -3.903 4.447 20.423 1.00 71.69 262 ASN A O 1
ATOM 1922 N N . THR A 1 263 ? -2.335 6.048 20.631 1.00 78.31 263 THR A N 1
ATOM 1923 C CA . THR A 1 263 ? -3.110 7.116 19.995 1.00 78.31 263 THR A CA 1
ATOM 1924 C C . THR A 1 263 ? -2.248 7.897 19.008 1.00 78.31 263 THR A C 1
ATOM 1926 O O . THR A 1 263 ? -1.365 8.665 19.389 1.00 78.31 263 THR A O 1
ATOM 1929 N N . GLY A 1 264 ? -2.587 7.782 17.722 1.00 82.69 264 GLY A N 1
ATOM 1930 C CA . GLY A 1 264 ? -1.919 8.518 16.656 1.00 82.69 264 GLY A CA 1
ATOM 1931 C C . GLY A 1 264 ? -1.933 10.034 16.875 1.00 82.69 264 GLY A C 1
ATOM 1932 O O . GLY A 1 264 ? -2.979 10.639 17.119 1.00 82.69 264 GLY A O 1
ATOM 1933 N N . THR A 1 265 ? -0.760 10.652 16.770 1.00 87.12 265 THR A N 1
ATOM 1934 C CA . THR A 1 265 ? -0.559 12.102 16.764 1.00 87.12 265 THR A CA 1
ATOM 1935 C C . THR A 1 265 ? -0.477 12.579 15.312 1.00 87.12 265 THR A C 1
ATOM 1937 O O . THR A 1 265 ? 0.505 12.258 14.638 1.00 87.12 265 THR A O 1
ATOM 1940 N N . PRO A 1 266 ? -1.490 13.301 14.801 1.00 88.75 266 PRO A N 1
ATOM 1941 C CA . PRO A 1 266 ? -1.536 13.694 13.399 1.00 88.75 266 PRO A CA 1
ATOM 1942 C C . PRO A 1 266 ? -0.529 14.802 13.090 1.00 88.75 266 PRO A C 1
ATOM 1944 O O . PRO A 1 266 ? -0.489 15.837 13.757 1.00 88.75 266 PRO A O 1
ATOM 1947 N N . THR A 1 267 ? 0.227 14.617 12.014 1.00 90.12 267 THR A N 1
ATOM 1948 C CA . THR A 1 267 ? 0.946 15.677 11.306 1.00 90.12 267 THR A CA 1
ATOM 1949 C C . THR A 1 267 ? 0.382 15.778 9.893 1.00 90.12 267 THR A C 1
ATOM 1951 O O . THR A 1 267 ? 0.695 14.946 9.038 1.00 90.12 267 THR A O 1
ATOM 1954 N N . THR A 1 268 ? -0.483 16.765 9.663 1.00 89.31 268 THR A N 1
ATOM 1955 C CA . THR A 1 268 ? -1.075 17.050 8.347 1.00 89.31 268 THR A CA 1
ATOM 1956 C C . THR A 1 268 ? -0.203 18.048 7.604 1.00 89.31 268 THR A C 1
ATOM 1958 O O . THR A 1 268 ? -0.030 19.171 8.076 1.00 89.31 268 THR A O 1
ATOM 1961 N N . PHE A 1 269 ? 0.347 17.645 6.462 1.00 86.88 269 PHE A N 1
ATOM 1962 C CA . PHE A 1 269 ? 1.266 18.479 5.696 1.00 86.88 269 PHE A CA 1
ATOM 1963 C C . PHE A 1 269 ? 0.563 19.682 5.063 1.00 86.88 269 PHE A C 1
ATOM 1965 O O . PHE A 1 269 ? -0.575 19.593 4.599 1.00 86.88 269 PHE A O 1
ATOM 1972 N N . THR A 1 270 ? 1.270 20.809 4.982 1.00 85.25 270 THR A N 1
ATOM 1973 C CA . THR A 1 270 ? 0.791 22.007 4.277 1.00 85.25 270 THR A CA 1
ATOM 1974 C C . THR A 1 270 ? 0.718 21.767 2.766 1.00 85.25 270 THR A C 1
ATOM 1976 O O . THR A 1 270 ? -0.138 22.314 2.073 1.00 85.25 270 THR A O 1
ATOM 1979 N N . THR A 1 271 ? 1.643 20.965 2.239 1.00 83.88 271 THR A N 1
ATOM 1980 C CA . THR A 1 271 ? 1.637 20.455 0.863 1.00 83.88 271 THR A CA 1
ATOM 1981 C C . THR A 1 271 ? 1.719 18.933 0.938 1.00 83.88 271 THR A C 1
ATOM 1983 O O . THR A 1 271 ? 2.570 18.451 1.677 1.00 83.88 271 THR A O 1
ATOM 1986 N N . PRO A 1 272 ? 0.874 18.170 0.222 1.00 86.38 272 PRO A N 1
ATOM 1987 C CA . PRO A 1 272 ? 0.912 16.713 0.294 1.00 86.38 272 PRO A CA 1
ATOM 1988 C C . PRO A 1 272 ? 2.268 16.140 -0.130 1.00 86.38 272 PRO A C 1
ATOM 1990 O O . PRO A 1 272 ? 2.855 16.565 -1.133 1.00 86.38 272 PRO A O 1
ATOM 1993 N N . LEU A 1 273 ? 2.752 15.144 0.614 1.00 88.38 273 LEU A N 1
ATOM 1994 C CA . LEU A 1 273 ? 3.978 14.430 0.273 1.00 88.38 273 LEU A CA 1
ATOM 1995 C C . LEU A 1 273 ? 3.706 13.488 -0.899 1.00 88.38 273 LEU A C 1
ATOM 1997 O O . LEU A 1 273 ? 2.989 12.503 -0.749 1.00 88.38 273 LEU A O 1
ATOM 2001 N N . ILE A 1 274 ? 4.311 13.775 -2.052 1.00 86.12 274 ILE A N 1
ATOM 2002 C CA . ILE A 1 274 ? 4.183 12.938 -3.246 1.00 86.12 274 ILE A CA 1
ATOM 2003 C C . ILE A 1 274 ? 5.190 11.787 -3.202 1.00 86.12 274 ILE A C 1
ATOM 2005 O O . ILE A 1 274 ? 6.398 12.006 -3.082 1.00 86.12 274 ILE A O 1
ATOM 2009 N N . ILE A 1 275 ? 4.687 10.566 -3.352 1.00 87.88 275 ILE A N 1
ATOM 2010 C CA . ILE A 1 275 ? 5.445 9.341 -3.581 1.00 87.88 275 ILE A CA 1
ATOM 2011 C C . ILE A 1 275 ? 5.232 8.954 -5.049 1.00 87.88 275 ILE A C 1
ATOM 2013 O O . ILE A 1 275 ? 4.157 8.452 -5.382 1.00 87.88 275 ILE A O 1
ATOM 2017 N N . PRO A 1 276 ? 6.207 9.183 -5.946 1.00 81.19 276 PRO A N 1
ATOM 2018 C CA . PRO A 1 276 ? 6.009 8.904 -7.363 1.00 81.19 276 PRO A CA 1
ATOM 2019 C C . PRO A 1 276 ? 5.769 7.423 -7.664 1.00 81.19 276 PRO A C 1
ATOM 2021 O O . PRO A 1 276 ? 6.232 6.556 -6.916 1.00 81.19 276 PRO A O 1
ATOM 2024 N N . ALA A 1 277 ? 5.104 7.126 -8.778 1.00 77.56 277 ALA A N 1
ATOM 2025 C CA . ALA A 1 277 ? 4.886 5.757 -9.244 1.00 77.56 277 ALA A CA 1
ATOM 2026 C C . ALA A 1 277 ? 6.197 4.946 -9.292 1.00 77.56 277 ALA A C 1
ATOM 2028 O O . ALA A 1 277 ? 7.188 5.362 -9.898 1.00 77.56 277 ALA A O 1
ATOM 2029 N N . GLY A 1 278 ? 6.223 3.773 -8.653 1.00 72.75 278 GLY A N 1
ATOM 2030 C CA . GLY A 1 278 ? 7.403 2.900 -8.618 1.00 72.75 278 GLY A CA 1
ATOM 2031 C C . GLY A 1 278 ? 8.542 3.392 -7.716 1.00 72.75 278 GLY A C 1
ATOM 2032 O O . GLY A 1 278 ? 9.588 2.741 -7.643 1.00 72.75 278 GLY A O 1
ATOM 2033 N N . ALA A 1 279 ? 8.384 4.535 -7.043 1.00 80.75 279 ALA A N 1
ATOM 2034 C CA . ALA A 1 279 ? 9.423 5.094 -6.195 1.00 80.75 279 ALA A CA 1
ATOM 2035 C C . ALA A 1 279 ? 9.452 4.442 -4.810 1.00 80.75 279 ALA A C 1
ATOM 2037 O O . ALA A 1 279 ? 8.447 3.987 -4.267 1.00 80.75 279 ALA A O 1
ATOM 2038 N N . THR A 1 280 ? 10.637 4.469 -4.205 1.00 84.44 280 THR A N 1
ATOM 2039 C CA . THR A 1 280 ? 10.820 4.252 -2.770 1.00 84.44 280 THR A CA 1
ATOM 2040 C C . THR A 1 280 ? 11.230 5.571 -2.133 1.00 84.44 280 THR A C 1
ATOM 2042 O O . THR A 1 280 ? 12.150 6.233 -2.621 1.00 84.44 280 THR A O 1
ATOM 2045 N N . VAL A 1 281 ? 10.567 5.943 -1.043 1.00 84.88 281 VAL A N 1
ATOM 2046 C CA . VAL A 1 281 ? 10.873 7.142 -0.260 1.00 84.88 281 VAL A CA 1
ATOM 2047 C C . VAL A 1 281 ? 11.088 6.738 1.190 1.00 84.88 281 VAL A C 1
ATOM 2049 O O . VAL A 1 281 ? 10.263 6.047 1.783 1.00 84.88 281 VAL A O 1
ATOM 2052 N N . GLY A 1 282 ? 12.212 7.163 1.758 1.00 84.12 282 GLY A N 1
ATOM 2053 C CA . GLY A 1 282 ? 12.481 7.026 3.182 1.00 84.12 282 GLY A CA 1
ATOM 2054 C C . GLY A 1 282 ? 11.781 8.160 3.904 1.00 84.12 282 GLY A C 1
ATOM 2055 O O . GLY A 1 282 ? 11.926 9.309 3.495 1.00 84.12 282 GLY A O 1
ATOM 2056 N N . ILE A 1 283 ? 11.031 7.848 4.952 1.00 85.44 283 ILE A N 1
ATOM 2057 C CA . ILE A 1 283 ? 10.349 8.829 5.792 1.00 85.44 283 ILE A CA 1
ATOM 2058 C C . ILE A 1 283 ? 10.837 8.638 7.22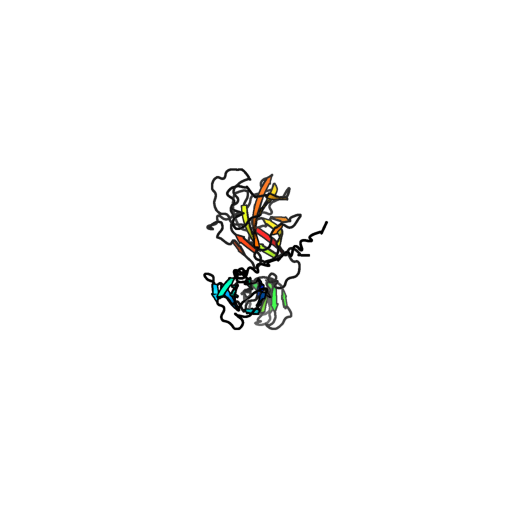1 1.00 85.44 283 ILE A C 1
ATOM 2060 O O . ILE A 1 283 ? 10.939 7.511 7.702 1.00 85.44 283 ILE A O 1
ATOM 2064 N N . ALA A 1 284 ? 11.154 9.741 7.888 1.00 81.50 284 ALA A N 1
ATOM 2065 C CA . ALA A 1 284 ? 11.525 9.766 9.293 1.00 81.50 284 ALA A CA 1
ATOM 2066 C C . ALA A 1 284 ? 11.002 11.042 9.956 1.00 81.50 284 ALA A C 1
ATOM 2068 O O . ALA A 1 284 ? 10.535 11.962 9.284 1.00 81.50 284 ALA A O 1
ATOM 2069 N N . PHE A 1 285 ? 11.116 11.114 11.276 1.00 82.06 285 PHE A N 1
ATOM 2070 C CA . PHE A 1 285 ? 10.926 12.357 12.014 1.00 82.06 285 PHE A CA 1
ATOM 2071 C C . PHE A 1 285 ? 12.152 12.660 12.876 1.00 82.06 285 PHE A C 1
ATOM 2073 O O . PHE A 1 285 ? 12.837 11.738 13.311 1.00 82.06 285 PHE A O 1
ATOM 2080 N N . ASP A 1 286 ? 12.392 13.939 13.142 1.00 81.88 286 ASP A N 1
ATOM 2081 C CA . ASP A 1 286 ? 13.425 14.453 14.039 1.00 81.88 286 ASP A CA 1
ATOM 2082 C C . ASP A 1 286 ? 12.798 15.412 15.059 1.00 81.88 286 ASP A C 1
ATOM 2084 O O . ASP A 1 286 ? 11.963 16.250 14.710 1.00 81.88 286 ASP A O 1
ATOM 2088 N N . VAL A 1 287 ? 13.183 15.284 16.329 1.00 84.25 287 VAL A N 1
ATOM 2089 C CA . VAL A 1 287 ? 12.701 16.165 17.400 1.00 84.25 287 VAL A CA 1
ATOM 2090 C C . VAL A 1 287 ? 13.630 17.373 17.471 1.00 84.25 287 VAL A C 1
ATOM 2092 O O . VAL A 1 287 ? 14.685 17.338 18.100 1.00 84.25 287 VAL A O 1
ATOM 2095 N N . VAL A 1 288 ? 13.208 18.471 16.846 1.00 87.00 288 VAL A N 1
ATOM 2096 C CA . VAL A 1 288 ? 13.995 19.708 16.731 1.00 87.00 288 VAL A CA 1
ATOM 2097 C C . VAL A 1 288 ? 14.098 20.426 18.077 1.00 87.00 288 VAL A C 1
ATOM 2099 O O . VAL A 1 288 ? 15.133 21.000 18.420 1.00 87.00 288 VAL A O 1
ATOM 2102 N N . SER A 1 289 ? 13.011 20.420 18.848 1.00 87.88 289 SER A N 1
ATOM 2103 C CA . SER A 1 289 ? 12.955 21.022 20.177 1.00 87.88 289 SER A CA 1
ATOM 2104 C C . SER A 1 289 ? 11.947 20.284 21.058 1.00 87.88 289 SER A C 1
ATOM 2106 O O . SER A 1 289 ? 11.025 19.642 20.560 1.00 87.88 289 SER A O 1
ATOM 2108 N N . GLY A 1 290 ? 12.101 20.382 22.379 1.00 87.25 290 GLY A N 1
ATOM 2109 C CA . GLY A 1 290 ? 11.169 19.777 23.331 1.00 87.25 290 GLY A CA 1
ATOM 2110 C C . GLY A 1 290 ? 11.537 18.350 23.733 1.00 87.25 290 GLY A C 1
ATOM 2111 O O . GLY A 1 290 ? 12.714 18.020 23.862 1.00 87.25 290 GLY A O 1
ATO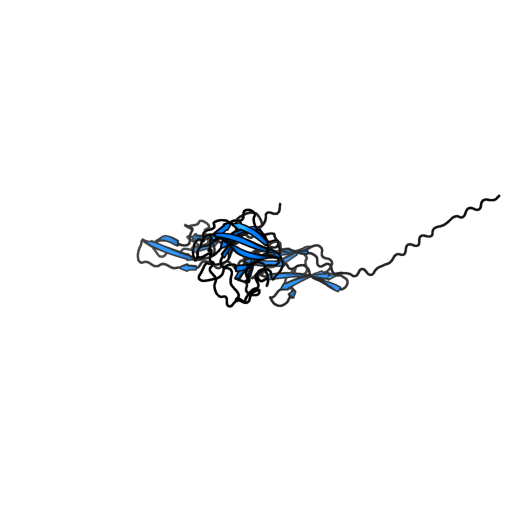M 2112 N N . SER A 1 291 ? 10.525 17.534 24.040 1.00 86.69 291 SER A N 1
ATOM 2113 C CA . SER A 1 291 ? 10.720 16.224 24.680 1.00 86.69 291 SER A CA 1
ATOM 2114 C C . SER A 1 291 ? 9.784 15.133 24.151 1.00 86.69 291 SER A C 1
ATOM 2116 O O . SER A 1 291 ? 9.339 14.290 24.931 1.00 86.69 291 SER A O 1
ATOM 2118 N N . ILE A 1 292 ? 9.425 15.187 22.864 1.00 85.25 292 ILE A N 1
ATOM 2119 C CA . ILE A 1 292 ? 8.565 14.175 22.237 1.00 85.25 292 ILE A CA 1
ATOM 2120 C C . ILE A 1 292 ? 9.266 12.812 22.251 1.00 85.25 292 ILE A C 1
ATOM 2122 O O . ILE A 1 292 ? 10.435 12.698 21.884 1.00 85.25 292 ILE A O 1
ATOM 2126 N N . THR A 1 293 ? 8.543 11.778 22.677 1.00 78.31 293 THR A N 1
ATOM 2127 C CA . THR A 1 293 ? 9.019 10.390 22.722 1.00 78.31 293 THR A CA 1
ATOM 2128 C C . THR A 1 293 ? 8.091 9.480 21.930 1.00 78.31 293 THR A C 1
ATOM 2130 O O . THR A 1 293 ? 6.876 9.602 22.044 1.00 78.31 293 THR A O 1
ATOM 2133 N N . ASN A 1 294 ? 8.649 8.536 21.179 1.00 70.69 294 ASN A N 1
ATOM 2134 C CA . ASN A 1 294 ? 7.928 7.528 20.398 1.00 70.69 294 ASN A CA 1
ATOM 2135 C C . ASN A 1 294 ? 7.819 6.172 21.112 1.00 70.69 294 ASN A C 1
ATOM 2137 O O . ASN A 1 294 ? 8.651 5.824 21.959 1.00 70.69 294 ASN A O 1
ATOM 2141 N N . SER A 1 295 ? 6.836 5.379 20.683 1.00 62.56 295 SER A N 1
ATOM 2142 C CA . SER A 1 295 ? 6.789 3.943 20.961 1.00 62.56 295 SER A CA 1
ATOM 2143 C C . SER A 1 295 ? 7.427 3.140 19.825 1.00 62.56 295 SER A C 1
ATOM 2145 O O . SER A 1 295 ? 7.331 3.498 18.652 1.00 62.56 295 SER A O 1
ATOM 2147 N N . TYR A 1 296 ? 8.097 2.043 20.172 1.00 57.00 296 TYR A N 1
ATOM 2148 C CA . TYR A 1 296 ? 8.506 1.001 19.231 1.00 57.00 296 TYR A CA 1
ATOM 2149 C C . TYR A 1 296 ? 8.478 -0.362 19.922 1.00 57.00 296 TYR A C 1
ATOM 2151 O O . TYR A 1 296 ? 8.607 -0.453 21.145 1.00 57.00 296 TYR A O 1
ATOM 2159 N N . GLN A 1 297 ? 8.412 -1.429 19.127 1.00 49.84 297 GLN A N 1
ATOM 2160 C CA . GLN A 1 297 ? 8.787 -2.771 19.567 1.00 49.84 297 GLN A CA 1
ATOM 2161 C C . GLN A 1 297 ? 10.212 -3.094 19.119 1.00 49.84 297 GLN A C 1
ATOM 2163 O O . GLN A 1 297 ? 10.637 -2.723 18.025 1.00 49.84 297 GLN A O 1
ATOM 2168 N N . THR A 1 298 ? 10.974 -3.789 19.965 1.00 50.56 298 THR A N 1
ATOM 2169 C CA . THR A 1 298 ? 12.201 -4.454 19.516 1.00 50.56 298 THR A CA 1
ATOM 2170 C C . THR A 1 298 ? 11.806 -5.527 18.508 1.00 50.56 298 THR A C 1
ATOM 2172 O O . THR A 1 298 ? 11.264 -6.563 18.897 1.00 50.56 298 THR A O 1
ATOM 2175 N N . GLY A 1 299 ? 12.030 -5.255 17.224 1.00 47.66 299 GLY A N 1
ATOM 2176 C CA . GLY A 1 299 ? 11.761 -6.203 16.155 1.00 47.66 299 GLY A CA 1
ATOM 2177 C C . GLY A 1 299 ? 12.778 -7.346 16.152 1.00 47.66 299 GLY A C 1
ATOM 2178 O O . GLY A 1 299 ? 13.967 -7.144 16.392 1.00 47.66 299 GLY A O 1
ATOM 2179 N N . ASN A 1 300 ? 12.302 -8.553 15.836 1.00 42.69 300 ASN A N 1
ATOM 2180 C CA . ASN A 1 300 ? 13.134 -9.665 15.356 1.00 42.69 300 ASN A CA 1
ATOM 2181 C C . ASN A 1 300 ? 13.410 -9.555 13.839 1.00 42.69 300 ASN A C 1
ATOM 2183 O O . ASN A 1 300 ? 14.030 -10.452 13.265 1.00 42.69 300 ASN A O 1
ATOM 2187 N N . GLY A 1 301 ? 12.881 -8.514 13.189 1.00 45.62 301 GLY A N 1
ATOM 2188 C CA . GLY A 1 301 ? 12.960 -8.304 11.753 1.00 45.62 301 GLY A CA 1
ATOM 2189 C C . GLY A 1 301 ? 14.365 -7.940 11.290 1.00 45.62 301 GLY A C 1
ATOM 2190 O O . GLY A 1 301 ? 15.182 -7.382 12.025 1.00 45.62 301 GLY A O 1
ATOM 2191 N N . THR A 1 302 ? 14.673 -8.329 10.059 1.00 52.19 302 THR A N 1
ATOM 2192 C CA . THR A 1 302 ? 15.889 -7.896 9.376 1.00 52.19 302 THR A CA 1
ATOM 2193 C C . THR A 1 302 ? 15.555 -6.631 8.592 1.00 52.19 302 THR A C 1
ATOM 2195 O O . THR A 1 302 ? 14.679 -6.719 7.720 1.00 52.19 302 THR A O 1
ATOM 2198 N N . PRO A 1 303 ? 16.267 -5.503 8.820 1.00 54.59 303 PRO A N 1
ATOM 2199 C CA . PRO A 1 303 ? 16.091 -4.305 8.009 1.00 54.59 303 PRO A CA 1
ATOM 2200 C C . PRO A 1 303 ? 16.108 -4.671 6.525 1.00 54.59 303 PRO A C 1
ATOM 2202 O O . PRO A 1 303 ? 16.840 -5.590 6.145 1.00 54.59 303 PRO A O 1
ATOM 2205 N N . TRP A 1 304 ? 15.341 -3.953 5.703 1.00 55.16 304 TRP A N 1
ATOM 2206 C CA . TRP A 1 304 ? 15.210 -4.160 4.248 1.00 55.16 304 TRP A CA 1
ATOM 2207 C C . TRP A 1 304 ? 14.347 -5.329 3.787 1.00 55.16 304 TRP A C 1
ATOM 2209 O O . TRP A 1 304 ? 13.908 -5.324 2.641 1.00 55.16 304 TRP A O 1
ATOM 2219 N N . VAL A 1 305 ? 14.151 -6.350 4.617 1.00 54.12 305 VAL A N 1
ATOM 2220 C CA . VAL A 1 305 ? 13.544 -7.610 4.162 1.00 54.12 305 VAL A CA 1
ATOM 2221 C C . VAL A 1 305 ? 12.114 -7.744 4.665 1.00 54.12 305 VAL A C 1
ATOM 2223 O O . VAL A 1 305 ? 11.258 -8.281 3.964 1.00 54.12 305 VAL A O 1
ATOM 2226 N N . SER A 1 306 ? 11.843 -7.251 5.871 1.00 65.44 306 SER A N 1
ATOM 2227 C CA . SER A 1 306 ? 10.531 -7.389 6.489 1.00 65.44 306 SER A CA 1
ATOM 2228 C C . SER A 1 306 ? 9.573 -6.334 5.931 1.00 65.44 306 SER A C 1
ATOM 2230 O O . SER A 1 306 ? 9.739 -5.134 6.160 1.00 65.44 306 SER A O 1
ATOM 2232 N N . THR A 1 307 ? 8.561 -6.792 5.195 1.00 73.81 307 THR A N 1
ATOM 2233 C CA . THR A 1 307 ? 7.362 -5.991 4.929 1.00 73.81 307 THR A CA 1
ATOM 2234 C C . THR A 1 307 ? 6.572 -5.871 6.225 1.00 73.81 307 THR A C 1
ATOM 2236 O O . THR A 1 307 ? 6.250 -6.884 6.844 1.00 73.81 307 THR A O 1
ATOM 2239 N N . GLU A 1 308 ? 6.286 -4.642 6.637 1.00 69.44 308 GLU A N 1
ATOM 2240 C CA . GLU A 1 308 ? 5.499 -4.346 7.836 1.00 69.44 308 GLU A CA 1
ATOM 2241 C C . GLU A 1 308 ? 4.021 -4.230 7.494 1.00 69.44 308 GLU A C 1
ATOM 2243 O O . GLU A 1 308 ? 3.173 -4.827 8.153 1.00 69.44 308 GLU A O 1
ATOM 2248 N N . PHE A 1 309 ? 3.733 -3.494 6.421 1.00 70.38 309 PHE A N 1
ATOM 2249 C CA . PHE A 1 309 ? 2.390 -3.243 5.921 1.00 70.38 309 PHE A CA 1
ATOM 2250 C C . PHE A 1 309 ? 2.422 -3.254 4.400 1.00 70.38 309 PHE A C 1
ATOM 2252 O O . PHE A 1 309 ? 3.398 -2.816 3.792 1.00 70.38 309 PHE A O 1
ATOM 2259 N N . MET A 1 310 ? 1.363 -3.748 3.775 1.00 73.06 310 MET A N 1
ATOM 2260 C CA . MET A 1 310 ? 1.195 -3.665 2.329 1.00 73.06 310 MET A CA 1
ATOM 2261 C C . MET A 1 310 ? -0.282 -3.654 1.961 1.00 73.06 310 MET A C 1
ATOM 2263 O O . MET A 1 310 ? -1.089 -4.316 2.612 1.00 73.06 310 MET A O 1
ATOM 2267 N N . ASP A 1 311 ? -0.616 -2.887 0.933 1.00 63.50 311 ASP A N 1
ATOM 2268 C CA . ASP A 1 311 ? -1.918 -2.886 0.278 1.00 63.50 311 ASP A CA 1
ATOM 2269 C C . ASP A 1 311 ? -1.715 -2.914 -1.247 1.00 63.50 311 ASP A C 1
ATOM 2271 O O . ASP A 1 311 ? -0.642 -3.293 -1.723 1.00 63.50 311 ASP A O 1
ATOM 2275 N N . ALA A 1 312 ? -2.747 -2.575 -2.022 1.00 57.75 312 ALA A N 1
ATOM 2276 C CA . ALA A 1 312 ? -2.666 -2.562 -3.483 1.00 57.75 312 ALA A CA 1
ATOM 2277 C C . ALA A 1 312 ? -1.727 -1.472 -4.039 1.00 57.75 312 ALA A C 1
ATOM 2279 O O . ALA A 1 312 ? -1.265 -1.578 -5.172 1.00 57.75 312 ALA A O 1
ATOM 2280 N N . ASN A 1 313 ? -1.436 -0.432 -3.257 1.00 67.00 313 ASN A N 1
ATOM 2281 C CA . ASN A 1 313 ? -0.813 0.798 -3.729 1.00 67.00 313 ASN A CA 1
ATOM 2282 C C . ASN A 1 313 ? 0.554 1.061 -3.093 1.00 67.00 313 ASN A C 1
ATOM 2284 O O . ASN A 1 313 ? 1.436 1.637 -3.738 1.00 67.00 313 ASN A O 1
ATOM 2288 N N . LEU A 1 314 ? 0.751 0.635 -1.845 1.00 77.69 314 LEU A N 1
ATOM 2289 C CA . LEU A 1 314 ? 1.922 0.939 -1.037 1.00 77.69 314 LEU A CA 1
ATOM 2290 C C . LEU A 1 314 ? 2.437 -0.281 -0.273 1.00 77.69 314 LEU A C 1
ATOM 2292 O O . LEU A 1 314 ? 1.686 -1.133 0.197 1.00 77.69 314 LEU A O 1
ATOM 2296 N N . ILE A 1 315 ? 3.754 -0.316 -0.084 1.00 77.25 315 ILE A N 1
ATOM 2297 C CA . ILE A 1 315 ? 4.437 -1.224 0.841 1.00 77.25 315 ILE A CA 1
ATOM 2298 C C . ILE A 1 315 ? 5.212 -0.382 1.855 1.00 77.25 315 ILE A C 1
ATOM 2300 O O . ILE A 1 315 ? 5.951 0.526 1.470 1.00 77.25 315 ILE A O 1
ATOM 2304 N N . ILE A 1 316 ? 5.086 -0.717 3.139 1.00 79.62 316 ILE A N 1
ATOM 2305 C CA . ILE A 1 316 ? 5.977 -0.255 4.206 1.00 79.62 316 ILE A CA 1
ATOM 2306 C C . ILE A 1 316 ? 6.951 -1.367 4.537 1.00 79.62 316 ILE A C 1
ATOM 2308 O O . ILE A 1 316 ? 6.555 -2.502 4.811 1.00 79.62 316 ILE A O 1
ATOM 2312 N N . THR A 1 317 ? 8.232 -1.029 4.554 1.00 74.56 317 THR A N 1
ATOM 2313 C CA . THR A 1 317 ? 9.277 -1.929 5.047 1.00 74.56 317 THR A CA 1
ATOM 2314 C C . THR A 1 317 ? 9.989 -1.306 6.233 1.00 74.56 317 THR A C 1
ATOM 2316 O O . THR A 1 317 ? 10.212 -0.089 6.235 1.00 74.56 317 THR A O 1
ATOM 2319 N N . GLU A 1 318 ? 10.472 -2.163 7.131 1.00 71.38 318 GLU A N 1
ATOM 2320 C CA . GLU A 1 318 ? 11.349 -1.779 8.238 1.00 71.38 318 GLU A CA 1
ATOM 2321 C C . GLU A 1 318 ? 12.506 -0.890 7.745 1.00 71.38 318 GLU A C 1
ATOM 2323 O O . GLU A 1 318 ? 13.231 -1.235 6.801 1.00 71.38 318 GLU A O 1
ATOM 2328 N N . GLY A 1 319 ? 12.689 0.256 8.404 1.00 66.94 319 GLY A N 1
ATOM 2329 C CA . GLY A 1 319 ? 13.833 1.144 8.215 1.00 66.94 319 GLY A CA 1
ATOM 2330 C C . GLY A 1 319 ? 14.737 1.203 9.450 1.00 66.94 319 GLY A C 1
ATOM 2331 O O . GLY A 1 319 ? 14.566 0.476 10.426 1.00 66.94 319 GLY A O 1
ATOM 2332 N N . GLN A 1 320 ? 15.767 2.044 9.390 1.00 59.50 320 GLN A N 1
ATOM 2333 C CA . GLN A 1 320 ? 16.762 2.229 10.449 1.00 59.50 320 GLN A CA 1
ATOM 2334 C C . GLN A 1 320 ? 17.315 3.658 10.353 1.00 59.50 320 GLN A C 1
ATOM 2336 O O . GLN A 1 320 ? 18.362 3.897 9.756 1.00 59.50 320 GLN A O 1
ATOM 2341 N N . ALA A 1 321 ? 16.637 4.635 10.943 1.00 49.91 321 ALA A N 1
ATOM 2342 C CA . ALA A 1 321 ? 17.239 5.958 11.069 1.00 49.91 321 ALA A CA 1
ATOM 2343 C C . ALA A 1 321 ? 18.237 5.931 12.231 1.00 49.91 321 ALA A C 1
ATOM 2345 O O . ALA A 1 321 ? 17.894 5.561 13.353 1.00 49.91 321 ALA A O 1
ATOM 2346 N N . GLY A 1 322 ? 19.491 6.275 11.957 1.00 43.16 322 GLY A N 1
ATOM 2347 C CA . GLY A 1 322 ? 20.470 6.519 12.998 1.00 43.16 322 GLY A CA 1
ATOM 2348 C C . GLY A 1 322 ? 20.803 7.995 13.040 1.00 43.16 322 GLY A C 1
ATOM 2349 O O . GLY A 1 322 ? 21.316 8.487 12.047 1.00 43.16 322 GLY A O 1
ATOM 2350 N N . GLY A 1 323 ? 20.572 8.615 14.201 1.00 46.59 323 GLY A N 1
ATOM 2351 C CA . GLY A 1 323 ? 21.076 9.912 14.666 1.00 46.59 323 GLY A CA 1
ATOM 2352 C C . GLY A 1 323 ? 20.990 11.115 13.714 1.00 46.59 323 GLY A C 1
ATOM 2353 O O . GLY A 1 323 ? 20.766 10.998 12.509 1.00 46.59 323 GLY A O 1
ATOM 2354 N N . PRO A 1 324 ? 21.248 12.325 14.235 1.00 43.84 324 PRO A N 1
ATOM 2355 C CA . PRO A 1 324 ? 21.120 13.533 13.440 1.00 43.84 324 PRO A CA 1
ATOM 2356 C C . PRO A 1 324 ? 22.091 13.513 12.248 1.00 43.84 324 PRO A C 1
ATOM 2358 O O . PRO A 1 324 ? 23.190 12.944 12.346 1.00 43.84 324 PRO A O 1
ATOM 2361 N N . PRO A 1 325 ? 21.760 14.190 11.134 1.00 45.66 325 PRO A N 1
ATOM 2362 C CA . PRO A 1 325 ? 22.678 14.375 10.018 1.00 45.66 325 PRO A CA 1
ATOM 2363 C C . PRO A 1 325 ? 24.048 14.888 10.497 1.00 45.66 325 PRO A C 1
ATOM 2365 O O . PRO A 1 325 ? 24.185 16.014 10.968 1.00 45.66 325 PRO A O 1
ATOM 2368 N N . GLY A 1 326 ? 25.079 14.040 10.393 1.00 47.00 326 GLY A N 1
ATOM 2369 C CA . GLY A 1 326 ? 26.458 14.360 10.791 1.00 47.00 326 GLY A CA 1
ATOM 2370 C C . GLY A 1 326 ? 26.901 13.871 12.179 1.00 47.00 326 GLY A C 1
ATOM 2371 O O . GLY A 1 326 ? 28.073 14.038 12.520 1.00 47.00 326 GLY A O 1
ATOM 2372 N N . GLY A 1 327 ? 26.033 13.230 12.965 1.00 42.16 327 GLY A N 1
ATOM 2373 C CA . GLY A 1 327 ? 26.409 12.552 14.207 1.00 42.16 327 GLY A CA 1
ATOM 2374 C C . GLY A 1 327 ? 26.814 11.102 13.941 1.00 42.16 327 GLY A C 1
ATOM 2375 O O . GLY A 1 327 ? 25.981 10.292 13.555 1.00 42.16 327 GLY A O 1
ATOM 2376 N N . GLY A 1 328 ? 28.091 10.757 14.129 1.00 43.03 328 GLY A N 1
ATOM 2377 C CA . GLY A 1 328 ? 28.560 9.371 14.013 1.00 43.03 328 GLY A CA 1
ATOM 2378 C C . GLY A 1 328 ? 27.748 8.417 14.897 1.00 43.03 328 GLY A C 1
ATOM 2379 O O . GLY A 1 328 ? 27.521 8.693 16.074 1.00 43.03 328 GLY A O 1
ATOM 2380 N N . LEU A 1 329 ? 27.310 7.296 14.326 1.00 46.78 329 LEU A N 1
ATOM 2381 C CA . LEU A 1 329 ? 26.359 6.389 14.962 1.00 46.78 329 LEU A CA 1
ATOM 2382 C C . LEU A 1 329 ? 27.076 5.250 15.687 1.00 46.78 329 LEU A C 1
ATOM 2384 O O . LEU A 1 329 ? 27.766 4.438 15.071 1.00 46.78 329 LEU A O 1
ATOM 2388 N N . GLY A 1 330 ? 26.882 5.169 17.005 1.00 38.78 330 GLY A N 1
ATOM 2389 C CA . GLY A 1 330 ? 27.008 3.902 17.725 1.00 38.78 330 GLY A CA 1
ATOM 2390 C C . GLY A 1 330 ? 25.911 2.945 17.247 1.00 38.78 330 GLY A C 1
ATOM 2391 O O . GLY A 1 330 ? 24.804 3.384 16.955 1.00 38.78 330 GLY A O 1
ATOM 2392 N N . GLY A 1 331 ? 26.229 1.658 17.097 1.00 39.94 331 GLY A N 1
ATOM 2393 C CA . GLY A 1 331 ? 25.318 0.679 16.493 1.00 39.94 331 GLY A CA 1
ATOM 2394 C C . GLY A 1 331 ? 24.018 0.480 17.280 1.00 39.94 331 GLY A C 1
ATOM 2395 O O . GLY A 1 331 ? 24.062 0.363 18.502 1.00 39.94 331 GLY A O 1
ATOM 2396 N N . PHE A 1 332 ? 22.881 0.390 16.579 1.00 49.72 332 PHE A N 1
ATOM 2397 C CA . PHE A 1 332 ? 21.569 0.091 17.168 1.00 49.72 332 PHE A CA 1
ATOM 2398 C C . PHE A 1 332 ? 20.681 -0.785 16.261 1.00 49.72 332 PHE A C 1
ATOM 2400 O O . PHE A 1 332 ? 20.939 -0.930 15.069 1.00 49.72 332 PHE A O 1
ATOM 2407 N N . SER A 1 333 ? 19.688 -1.422 16.898 1.00 46.22 333 SER A N 1
ATOM 2408 C CA . SER A 1 333 ? 18.833 -2.529 16.423 1.00 46.22 333 SER A CA 1
ATOM 2409 C C . SER A 1 333 ? 17.739 -2.093 15.427 1.00 46.22 333 SER A C 1
ATOM 2411 O O . SER A 1 333 ? 17.235 -0.982 15.589 1.00 46.22 333 SER A O 1
ATOM 2413 N N . PRO A 1 334 ? 17.306 -2.954 14.474 1.00 50.03 334 PRO A N 1
ATOM 2414 C CA . PRO A 1 334 ? 16.092 -2.748 13.668 1.00 50.03 334 PRO A CA 1
ATOM 2415 C C . PRO A 1 334 ? 14.895 -2.330 14.525 1.00 50.03 334 PRO A C 1
ATOM 2417 O O . PRO A 1 334 ? 14.694 -2.884 15.614 1.00 50.03 334 PRO A O 1
ATOM 2420 N N . ARG A 1 335 ? 14.112 -1.361 14.036 1.00 59.56 335 ARG A N 1
ATOM 2421 C CA . ARG A 1 335 ? 12.880 -0.895 14.680 1.00 59.56 335 ARG A CA 1
ATOM 2422 C C . ARG A 1 335 ? 11.749 -0.807 13.670 1.00 59.56 335 ARG A C 1
ATOM 2424 O O . ARG A 1 335 ? 11.985 -0.442 12.521 1.00 59.56 335 ARG A O 1
ATOM 2431 N N . ASN A 1 336 ? 10.540 -1.084 14.143 1.00 60.31 336 ASN A N 1
ATOM 2432 C CA . ASN A 1 336 ? 9.373 -1.171 13.283 1.00 60.31 336 ASN A CA 1
ATOM 2433 C C . ASN A 1 336 ? 8.592 0.152 13.252 1.00 60.31 336 ASN A C 1
ATOM 2435 O O . ASN A 1 336 ? 8.555 0.855 14.268 1.00 60.31 336 ASN A O 1
ATOM 2439 N N . PHE A 1 337 ? 7.961 0.499 12.125 1.00 66.19 337 PHE A N 1
ATOM 2440 C CA . PHE A 1 337 ? 7.055 1.651 12.038 1.00 66.19 337 PHE A CA 1
ATOM 2441 C C . PHE A 1 337 ? 5.712 1.343 12.699 1.00 66.19 337 PHE A C 1
ATOM 2443 O O . PHE A 1 337 ? 5.088 0.318 12.438 1.00 66.19 337 PHE A O 1
ATOM 2450 N N . TRP A 1 338 ? 5.275 2.244 13.579 1.00 67.44 338 TRP A N 1
ATOM 2451 C CA . TRP A 1 338 ? 4.003 2.163 14.291 1.00 67.44 338 TRP A CA 1
ATOM 2452 C C . TRP A 1 338 ? 3.280 3.487 14.080 1.00 67.44 338 TRP A C 1
ATOM 2454 O O . TRP A 1 338 ? 3.533 4.484 14.754 1.00 67.44 338 TRP A O 1
ATOM 2464 N N . GLY A 1 339 ? 2.438 3.507 13.060 1.00 72.25 339 GLY A N 1
ATOM 2465 C CA . GLY A 1 339 ? 1.671 4.667 12.658 1.00 72.25 339 GLY A CA 1
ATOM 2466 C C . GLY A 1 339 ? 0.714 4.304 11.539 1.00 72.25 339 GLY A C 1
ATOM 2467 O O . GLY A 1 339 ? 0.737 3.191 11.004 1.00 72.25 339 GLY A O 1
ATOM 2468 N N . THR A 1 340 ? -0.120 5.266 11.182 1.00 77.44 340 THR A N 1
ATOM 2469 C CA . THR A 1 340 ? -0.961 5.183 9.989 1.00 77.44 340 THR A CA 1
ATOM 2470 C C . THR A 1 340 ? -0.728 6.417 9.149 1.00 77.44 340 THR A C 1
ATOM 2472 O O . THR A 1 340 ? -0.440 7.481 9.691 1.00 77.44 340 THR A O 1
ATOM 2475 N N . PHE A 1 341 ? -0.942 6.331 7.853 1.00 79.50 341 PHE A N 1
ATOM 2476 C CA . PHE A 1 341 ? -1.056 7.510 7.019 1.00 79.50 341 PHE A CA 1
ATOM 2477 C C . PHE A 1 341 ? -2.334 7.481 6.201 1.00 79.50 341 PHE A C 1
ATOM 2479 O O . PHE A 1 341 ? -2.931 6.431 5.975 1.00 79.50 341 PHE A O 1
ATOM 2486 N N . GLU A 1 342 ? -2.742 8.673 5.796 1.00 77.31 342 GLU A N 1
ATOM 2487 C CA . GLU A 1 342 ? -3.843 8.907 4.879 1.00 77.31 342 GLU A CA 1
ATOM 2488 C C . GLU A 1 342 ? -3.255 9.243 3.514 1.00 77.31 342 GLU A C 1
ATOM 2490 O O . GLU A 1 342 ? -2.575 10.268 3.369 1.00 77.31 342 GLU A O 1
ATOM 2495 N N . TYR A 1 343 ? -3.493 8.374 2.533 1.00 78.44 343 TYR A N 1
ATOM 2496 C CA . TYR A 1 343 ? -3.015 8.573 1.170 1.00 78.44 343 TYR A CA 1
ATOM 2497 C C . TYR A 1 343 ? -4.147 8.540 0.148 1.00 78.44 343 TYR A C 1
ATOM 2499 O O . TYR A 1 343 ? -5.182 7.916 0.353 1.00 78.44 343 TYR A O 1
ATOM 2507 N N . GLU A 1 344 ? -3.935 9.197 -0.982 1.00 71.81 344 GLU A N 1
ATOM 2508 C CA . GLU A 1 344 ? -4.799 9.113 -2.156 1.00 71.81 344 GLU A CA 1
ATOM 2509 C C . GLU A 1 344 ? -3.948 9.250 -3.422 1.00 71.81 344 GLU A C 1
ATOM 2511 O O . GLU A 1 344 ? -2.766 9.591 -3.356 1.00 71.81 344 GLU A O 1
ATOM 2516 N N . PHE A 1 345 ? -4.524 8.982 -4.587 1.00 68.75 345 PHE A N 1
ATOM 2517 C CA . PHE A 1 345 ? -3.835 9.244 -5.846 1.00 68.75 345 PHE A CA 1
ATOM 2518 C C . PHE A 1 345 ? -3.649 10.748 -6.045 1.00 68.75 345 PHE A C 1
ATOM 2520 O O . PHE A 1 345 ? -4.583 11.530 -5.852 1.00 68.75 345 PHE A O 1
ATOM 2527 N N . ALA A 1 346 ? -2.446 11.154 -6.443 1.00 63.72 346 ALA A N 1
ATOM 2528 C CA . ALA A 1 346 ? -2.213 12.518 -6.878 1.00 63.72 346 ALA A CA 1
ATOM 2529 C C . ALA A 1 346 ? -3.075 12.769 -8.125 1.00 63.72 346 ALA A C 1
ATOM 2531 O O . ALA A 1 346 ? -3.073 11.977 -9.066 1.00 63.72 346 ALA A O 1
ATOM 2532 N N . ASN A 1 347 ? -3.872 13.839 -8.112 1.00 53.84 347 ASN A N 1
ATOM 2533 C CA . ASN A 1 347 ? -4.715 14.178 -9.254 1.00 53.84 347 ASN A CA 1
ATOM 2534 C C . ASN A 1 347 ? -3.822 14.577 -10.439 1.00 53.84 347 ASN A C 1
ATOM 2536 O O . ASN A 1 347 ? -3.319 15.701 -10.477 1.00 53.84 347 ASN A O 1
ATOM 2540 N N . ASP A 1 348 ? -3.657 13.674 -11.405 1.00 36.03 348 ASP A N 1
ATOM 2541 C CA . ASP A 1 348 ? -3.131 14.010 -12.725 1.00 36.03 348 ASP A CA 1
ATOM 2542 C C . ASP A 1 348 ? -4.173 14.877 -13.450 1.00 36.03 348 ASP A C 1
ATOM 2544 O O . ASP A 1 348 ? -5.237 14.400 -13.856 1.00 36.03 348 ASP A O 1
ATOM 2548 N N . PHE A 1 349 ? -3.887 16.175 -13.569 1.00 34.22 349 PHE A N 1
ATOM 2549 C CA . PHE A 1 349 ? -4.563 17.066 -14.516 1.00 34.22 349 PHE A CA 1
ATOM 2550 C C . PHE A 1 349 ? -3.901 16.993 -15.893 1.00 34.22 349 PHE A C 1
ATOM 2552 O O . PHE A 1 349 ? -2.650 17.031 -15.950 1.00 34.22 349 PHE A O 1
#

Radius of gyration: 29.4 Å; chains: 1; bounding box: 83×54×105 Å

Foldseek 3Di:
DDDDDDDDPPPDDDDPDPDPPPPDFFQAAKEWPFQEEEAQDKIKIAGPDGAAWKWKWKDPPPDTDTDDDPCRGPRIDMDRDRAWIKMWIWGAHPVRDIDIHDIRIHGYDYFDWKDKDDDDDPAKFKDKIFIDGAAKKFKAQDPPDPDTPDTDRIDMDIDHDDGDMDMGHDRPVRPTDDDDDDWDKWFDFFDDDDDDFKFKKKKFWAQQFKKWWFKWFAAWAWKWAKKFKKKAWDPQATLAPQACPRIDGPDIDGGFTHPHGRGTRIDGDPGTDIAGHRTMMMIMMGGPDIDTHHGWDQDPDDFSPDFRTDDNTITMTWGDDADDHPDRGDDDGTTDGHIIITMDGDDDD

pLDDT: mean 72.63, std 17.57, range [33.69, 98.25]

Secondary structure (DSSP, 8-state):
-PPPP--------------------B--EEEES-SEEETT--EEEEEES-BSEEEEEEE-SSSEEE--STTTTSSEEEE--SS-EEEEEEEE-TTS-EEE---EEEEEE--PPPEEEP---SSSEEEEEEEE-SSEEEEESSSS--S-SEESSEEEEEESS----EEEEE-TT---S-----PEEEE---------S--EEEEEE-SSS-EEEEEEEE-EEE-EEEEEEEEEE-SS--TT-SSSTT-EEEEEEEEEE---TTS-EEEEEEEEEEE-TT-EEEEEEEEEEE--EE---B--PPTTT-EEEE-SSEEEEEB---SSTT-PPPP---B---EEEEEEE----